Protein AF-A0A8D0CA82-F1 (afdb_monomer_lite)

InterPro domains:
  IPR000109 Proton-dependent oligopeptide transporter family [PF00854] (87-193)
  IPR018456 PTR2 family proton/oligopeptide symporter, conserved site [PS01022] (76-100)
  IPR018456 PTR2 family proton/oligopeptide symporter, conserved site [PS01023] (169-181)
  IPR036259 MFS transporter superfamily [G3DSA:1.20.1250.20] (15-197)
  IPR036259 MFS transporter superfamily [SSF103473] (19-190)

Radius of gyration: 20.67 Å; chains: 1; bounding box: 66×28×55 Å

Foldseek 3Di:
DDDDPPPPDDPAPDDPPAHPVLVVLLVVLLVLLLLVLLCLVCQLVCCCPVLVDDNVVSVVVSVVLVVLLVVLLVVLVCCQVPPQPLPRLLVVLQVLLVVLSVLLVVLSDQVVQCPPPPSHGPDSVRSVVSNVSSSNSNSNSSSNNVVRSLVVSLVSDDPVCVVVSVVSVVSSVVSSVVSNVVSVVVNVVVVVVVVVVVVVD

Structure (mmCIF, N/CA/C/O backbone):
data_AF-A0A8D0CA82-F1
#
_entry.id   AF-A0A8D0CA82-F1
#
loop_
_atom_site.group_PDB
_atom_site.id
_atom_site.type_symbol
_atom_site.label_atom_id
_atom_site.label_alt_id
_atom_site.label_comp_id
_atom_site.label_asym_id
_atom_site.label_entity_id
_atom_site.label_seq_id
_atom_site.pdbx_PDB_ins_code
_atom_site.Cartn_x
_atom_site.Cartn_y
_atom_site.Cartn_z
_atom_site.occupancy
_atom_site.B_iso_or_equiv
_atom_site.auth_seq_id
_atom_site.auth_comp_id
_atom_site.auth_asym_id
_atom_site.auth_atom_id
_atom_site.pdbx_PDB_model_num
ATOM 1 N N . MET A 1 1 ? -35.828 -14.459 24.011 1.00 39.94 1 MET A N 1
ATOM 2 C CA . MET A 1 1 ? -34.832 -15.160 23.176 1.00 39.94 1 MET A CA 1
ATOM 3 C C . MET A 1 1 ? -33.465 -14.571 23.473 1.00 39.94 1 MET A C 1
ATOM 5 O O . MET A 1 1 ? -32.962 -13.731 22.740 1.00 39.94 1 MET A O 1
ATOM 9 N N . GLU A 1 2 ? -32.916 -14.977 24.614 1.00 42.88 2 GLU A N 1
ATOM 10 C CA . GLU A 1 2 ? -31.508 -14.830 24.963 1.00 42.88 2 GLU A CA 1
ATOM 11 C C . GLU A 1 2 ? -30.698 -15.894 24.222 1.00 42.88 2 GLU A C 1
ATOM 13 O O . GLU A 1 2 ? -30.915 -17.088 24.424 1.00 42.88 2 GLU A O 1
ATOM 18 N N . HIS A 1 3 ? -29.732 -15.485 23.402 1.00 38.34 3 HIS A N 1
ATOM 19 C CA . HIS A 1 3 ? -28.656 -16.384 22.991 1.00 38.34 3 HIS A CA 1
ATOM 20 C C . HIS A 1 3 ? -27.340 -15.621 22.781 1.00 38.34 3 HIS A C 1
ATOM 22 O O . HIS A 1 3 ? -26.974 -15.208 21.687 1.00 38.34 3 HIS A O 1
ATOM 28 N N . LEU A 1 4 ? -26.657 -15.403 23.910 1.00 42.88 4 LEU A N 1
ATOM 29 C CA . LEU A 1 4 ? -25.231 -15.675 24.119 1.00 42.88 4 LEU A CA 1
ATOM 30 C C . LEU A 1 4 ? -24.282 -15.367 22.945 1.00 42.88 4 LEU A C 1
ATOM 32 O O . LEU A 1 4 ? -23.657 -16.265 22.381 1.00 42.88 4 LEU A O 1
ATOM 36 N N . ARG A 1 5 ? -24.024 -14.079 22.701 1.00 40.31 5 ARG A N 1
ATOM 37 C CA . ARG A 1 5 ? -22.706 -13.649 22.214 1.00 40.31 5 ARG A CA 1
ATOM 38 C C . ARG A 1 5 ? -21.759 -13.638 23.417 1.00 40.31 5 ARG A C 1
ATOM 40 O O . ARG A 1 5 ? -21.625 -12.635 24.108 1.00 40.31 5 ARG A O 1
ATOM 47 N N . LYS A 1 6 ? -21.153 -14.788 23.722 1.00 36.44 6 LYS A N 1
ATOM 48 C CA . LYS A 1 6 ? -20.018 -14.854 24.652 1.00 36.44 6 LYS A CA 1
ATOM 49 C C . LYS A 1 6 ? -18.851 -14.111 23.996 1.00 36.44 6 LYS A C 1
ATOM 51 O O . LYS A 1 6 ? -18.104 -14.701 23.220 1.00 36.44 6 LYS A O 1
ATOM 56 N N . CYS A 1 7 ? -18.737 -12.810 24.254 1.00 34.88 7 CYS A N 1
ATOM 57 C CA . CYS A 1 7 ? -17.525 -12.058 23.963 1.00 34.88 7 CYS A CA 1
ATOM 58 C C . CYS A 1 7 ? -16.405 -12.676 24.801 1.00 34.88 7 CYS A C 1
ATOM 60 O O . CYS A 1 7 ? -16.441 -12.659 26.030 1.00 34.88 7 CYS A O 1
ATOM 62 N N . VAL A 1 8 ? -15.455 -13.313 24.124 1.00 38.81 8 VAL A N 1
ATOM 63 C CA . VAL A 1 8 ? -14.263 -13.876 24.749 1.00 38.81 8 VAL A CA 1
ATOM 64 C C . VAL A 1 8 ? -13.405 -12.701 25.218 1.00 38.81 8 VAL A C 1
ATOM 66 O O . VAL A 1 8 ? -12.662 -12.120 24.434 1.00 38.81 8 VAL A O 1
ATOM 69 N N . CYS A 1 9 ? -13.526 -12.328 26.493 1.00 37.78 9 CYS A N 1
ATOM 70 C CA . CYS A 1 9 ? -12.560 -11.460 27.158 1.00 37.78 9 CYS A CA 1
ATOM 71 C C . CYS A 1 9 ? -11.264 -12.248 27.340 1.00 37.78 9 CYS A C 1
ATOM 73 O O . CYS A 1 9 ? -11.134 -13.040 28.273 1.00 37.78 9 CYS A O 1
ATOM 75 N N . PHE A 1 10 ? -10.303 -12.048 26.442 1.00 34.69 10 PHE A N 1
ATOM 76 C CA . PHE A 1 10 ? -8.927 -12.429 26.724 1.00 34.69 10 PHE A CA 1
ATOM 77 C C . PHE A 1 10 ? -8.320 -11.336 27.618 1.00 34.69 10 PHE A C 1
ATOM 79 O O . PHE A 1 10 ? -8.337 -10.169 27.220 1.00 34.69 10 PHE A O 1
ATOM 86 N N . PRO A 1 11 ? -7.785 -11.652 28.810 1.00 41.34 11 PRO A N 1
ATOM 87 C CA . PRO A 1 11 ? -6.989 -10.700 29.567 1.00 41.34 11 PRO A CA 1
ATOM 88 C C . PRO A 1 11 ? -5.642 -10.594 28.849 1.00 41.34 11 PRO A C 1
ATOM 90 O O . PRO A 1 11 ? -4.745 -11.409 29.056 1.00 41.34 11 PRO A O 1
ATOM 93 N N . ILE A 1 12 ? -5.526 -9.657 27.906 1.00 47.19 12 ILE A N 1
ATOM 94 C CA . ILE A 1 12 ? -4.299 -9.508 27.123 1.00 47.19 12 ILE A CA 1
ATOM 95 C C . ILE A 1 12 ? -3.311 -8.676 27.953 1.00 47.19 12 ILE A C 1
ATOM 97 O O . ILE A 1 12 ? -3.654 -7.551 28.325 1.00 47.19 12 ILE A O 1
ATOM 101 N N . PRO A 1 13 ? -2.097 -9.175 28.245 1.00 42.88 13 PRO A N 1
ATOM 102 C CA . PRO A 1 13 ? -1.062 -8.374 28.884 1.00 42.88 13 PRO A CA 1
ATOM 103 C C . PRO A 1 13 ? -0.740 -7.181 27.974 1.00 42.88 13 PRO A C 1
ATOM 105 O O . PRO A 1 13 ? -0.249 -7.340 26.857 1.00 42.88 13 PRO A O 1
ATOM 108 N N . GLY A 1 14 ? -1.113 -5.984 28.422 1.00 47.47 14 GLY A N 1
ATOM 109 C CA . GLY A 1 14 ? -1.005 -4.761 27.637 1.00 47.47 14 GLY A CA 1
ATOM 110 C C . GLY A 1 14 ? 0.381 -4.135 27.745 1.00 47.47 14 GLY A C 1
ATOM 111 O O . GLY A 1 14 ? 0.869 -3.871 28.842 1.00 47.47 14 GLY A O 1
ATOM 112 N N . CYS A 1 15 ? 0.978 -3.806 26.603 1.00 45.62 15 CYS A N 1
ATOM 113 C CA . CYS A 1 15 ? 2.018 -2.786 26.533 1.00 45.62 15 CYS A CA 1
ATOM 114 C C . CYS A 1 15 ? 1.312 -1.416 26.490 1.00 45.62 15 CYS A C 1
ATOM 116 O O . CYS A 1 15 ? 0.400 -1.220 25.687 1.00 45.62 15 CYS A O 1
ATOM 118 N N . PHE A 1 16 ? 1.672 -0.479 27.373 1.00 55.16 16 PHE A N 1
ATOM 119 C CA . PHE A 1 16 ? 1.100 0.883 27.441 1.00 55.16 16 PHE A CA 1
ATOM 120 C C . PHE A 1 16 ? -0.417 1.014 27.729 1.00 55.16 16 PHE A C 1
ATOM 122 O O . PHE A 1 16 ? -0.985 2.084 27.505 1.00 55.16 16 PHE A O 1
ATOM 129 N N . GLY A 1 17 ? -1.082 -0.018 28.267 1.00 63.09 17 GLY A N 1
ATOM 130 C CA . GLY A 1 17 ? -2.493 0.072 28.687 1.00 63.09 17 GLY A CA 1
ATOM 131 C C . GLY A 1 17 ? -3.526 -0.047 27.557 1.00 63.09 17 GLY A C 1
ATOM 132 O O . GLY A 1 17 ? -4.669 0.368 27.740 1.00 63.09 17 GLY A O 1
ATOM 133 N N . TYR A 1 18 ? -3.136 -0.616 26.410 1.00 66.38 18 TYR A N 1
ATOM 134 C CA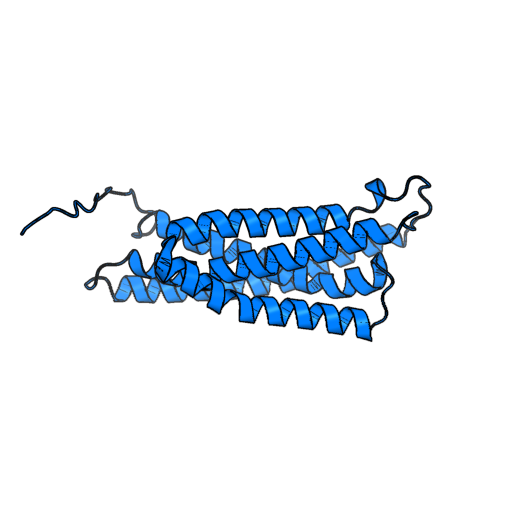 . TYR A 1 18 ? -4.029 -0.971 25.301 1.00 66.38 18 TYR A CA 1
ATOM 135 C C . TYR A 1 18 ? -3.989 -2.481 25.022 1.00 66.38 18 TYR A C 1
ATOM 137 O O . TYR A 1 18 ? -2.963 -3.119 25.290 1.00 66.38 18 TYR A O 1
ATOM 145 N N . PRO A 1 19 ? -5.063 -3.066 24.455 1.00 73.38 19 PRO A N 1
ATOM 146 C CA . PRO A 1 19 ? -5.012 -4.426 23.935 1.00 73.38 19 PRO A CA 1
ATOM 147 C C . PRO A 1 19 ? -3.932 -4.545 22.854 1.00 73.38 19 PRO A C 1
ATOM 149 O O . PRO A 1 19 ? -3.760 -3.663 22.010 1.00 73.38 19 PRO A O 1
ATOM 152 N N . LEU A 1 20 ? -3.208 -5.667 22.870 1.00 78.31 20 LEU A N 1
ATOM 153 C CA . LEU A 1 20 ? -2.082 -5.942 21.968 1.00 78.31 20 LEU A CA 1
ATOM 154 C C . LEU A 1 20 ? -2.476 -5.839 20.478 1.00 78.31 20 LEU A C 1
ATOM 156 O O . LEU A 1 20 ? -1.647 -5.497 19.638 1.00 78.31 20 LEU A O 1
ATOM 160 N N . SER A 1 21 ? -3.752 -6.076 20.151 1.00 81.44 21 SER A N 1
ATOM 161 C CA . SER A 1 21 ? -4.314 -5.944 18.800 1.00 81.44 21 SER A CA 1
ATOM 162 C C . SER A 1 21 ? -4.134 -4.542 18.211 1.00 81.44 21 SER A C 1
ATOM 164 O O . SER A 1 21 ? -3.801 -4.410 17.035 1.00 81.44 21 SER A O 1
ATOM 166 N N . ILE A 1 22 ? -4.279 -3.493 19.022 1.00 85.19 22 IL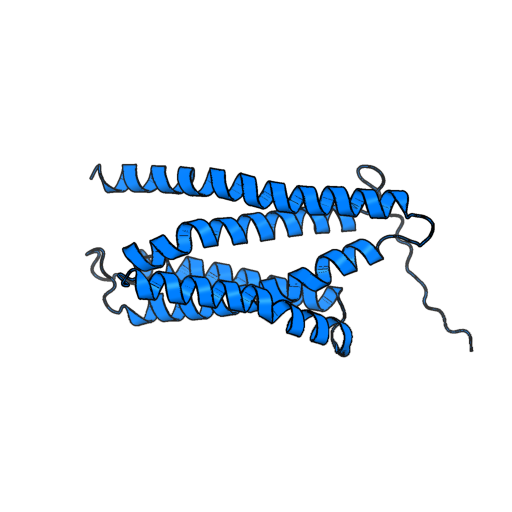E A N 1
ATOM 167 C CA . ILE A 1 22 ? -4.170 -2.100 18.570 1.00 85.19 22 ILE A CA 1
ATOM 168 C C . ILE A 1 22 ? -2.752 -1.771 18.114 1.00 85.19 22 ILE A C 1
ATOM 170 O O . ILE A 1 22 ? -2.565 -1.098 17.101 1.00 85.19 22 ILE A O 1
ATOM 174 N N . PHE A 1 23 ? -1.749 -2.274 18.832 1.00 86.81 23 PHE A N 1
ATOM 175 C CA . PHE A 1 23 ? -0.349 -2.080 18.471 1.00 86.81 23 PHE A CA 1
ATOM 176 C C . PHE A 1 23 ? -0.047 -2.654 17.079 1.00 86.81 23 PHE A C 1
ATOM 178 O O . PHE A 1 23 ? 0.537 -1.967 16.241 1.00 86.81 23 PHE A O 1
ATOM 185 N N . PHE A 1 24 ? -0.524 -3.871 16.797 1.00 88.38 24 PHE A N 1
ATOM 186 C CA . PHE A 1 24 ? -0.373 -4.484 15.477 1.00 88.38 24 PHE A CA 1
ATOM 187 C C . PHE A 1 24 ? -1.122 -3.724 14.380 1.00 88.38 24 PHE A C 1
ATOM 189 O O . PHE A 1 24 ? -0.577 -3.561 13.293 1.00 88.38 24 PHE A O 1
ATOM 196 N N . ILE A 1 25 ? -2.327 -3.214 14.660 1.00 90.69 25 ILE A N 1
ATOM 197 C CA . ILE A 1 25 ? -3.097 -2.401 13.705 1.00 90.69 25 ILE A CA 1
ATOM 198 C C . ILE A 1 25 ? -2.320 -1.139 13.312 1.00 90.69 25 ILE A C 1
ATOM 200 O O . ILE A 1 25 ? -2.178 -0.849 12.126 1.00 90.69 25 ILE A O 1
ATOM 204 N N . VAL A 1 26 ? -1.783 -0.407 14.293 1.00 91.50 26 VAL A N 1
ATOM 205 C CA . VAL A 1 26 ? -1.053 0.848 14.050 1.00 91.50 26 VAL A CA 1
ATOM 206 C C . VAL A 1 26 ? 0.237 0.606 13.265 1.00 91.50 26 VAL A C 1
ATOM 208 O O . VAL A 1 26 ? 0.530 1.364 12.340 1.00 91.50 26 VAL A O 1
ATOM 211 N N . ILE A 1 27 ? 0.997 -0.441 13.605 1.00 91.56 27 ILE A N 1
ATOM 212 C CA . ILE A 1 27 ? 2.223 -0.798 12.875 1.00 91.56 27 ILE A CA 1
ATOM 213 C C . ILE A 1 27 ? 1.902 -1.260 11.458 1.00 91.56 27 ILE A C 1
ATOM 215 O O . ILE A 1 27 ? 2.578 -0.850 10.520 1.00 91.56 27 ILE A O 1
ATOM 219 N N . ASN A 1 28 ? 0.871 -2.086 11.284 1.00 90.94 28 ASN A N 1
ATOM 220 C CA . ASN A 1 28 ? 0.456 -2.526 9.959 1.00 90.94 28 ASN A CA 1
ATOM 221 C C . ASN A 1 28 ? 0.066 -1.332 9.077 1.00 90.94 28 ASN A C 1
ATOM 223 O O . ASN A 1 28 ? 0.518 -1.250 7.938 1.00 90.94 28 ASN A O 1
ATOM 227 N N . GLU A 1 29 ? -0.709 -0.385 9.613 1.00 92.62 29 GLU A N 1
ATOM 228 C CA . GLU A 1 29 ? -1.061 0.841 8.892 1.00 92.62 29 GLU A CA 1
ATOM 229 C C . GLU A 1 29 ? 0.190 1.658 8.546 1.00 92.62 29 GLU A C 1
ATOM 231 O O . GLU A 1 29 ? 0.356 2.081 7.407 1.00 92.62 29 GLU A O 1
ATOM 236 N N . PHE A 1 30 ? 1.118 1.832 9.492 1.00 94.50 30 PHE A N 1
ATOM 237 C CA . PHE A 1 30 ? 2.386 2.513 9.226 1.00 94.50 30 PHE A CA 1
ATOM 238 C C . PHE A 1 30 ? 3.154 1.867 8.062 1.00 94.50 30 PHE A C 1
ATOM 240 O O . PHE A 1 30 ? 3.594 2.566 7.148 1.00 94.50 30 PHE A O 1
ATOM 247 N N . CYS A 1 31 ? 3.296 0.539 8.077 1.00 93.19 31 CYS A N 1
ATOM 248 C CA . CYS A 1 31 ? 4.014 -0.220 7.055 1.00 93.19 31 CYS A CA 1
ATOM 249 C C . CYS A 1 31 ? 3.336 -0.137 5.682 1.00 93.19 31 CYS A C 1
ATOM 251 O O . CYS A 1 31 ? 4.022 0.070 4.678 1.00 93.19 31 CYS A O 1
ATOM 253 N N . GLU A 1 32 ? 2.005 -0.255 5.628 1.00 93.12 32 GLU A N 1
ATOM 254 C CA . GLU A 1 32 ? 1.236 -0.097 4.387 1.00 93.12 32 GLU A CA 1
ATOM 255 C C . GLU A 1 32 ? 1.458 1.295 3.796 1.00 93.12 32 GLU A C 1
ATOM 257 O O . GLU A 1 32 ? 1.795 1.415 2.616 1.00 93.12 32 GLU A O 1
ATOM 262 N N . ARG A 1 33 ? 1.385 2.345 4.624 1.00 94.62 33 ARG A N 1
ATOM 263 C CA . ARG A 1 33 ? 1.587 3.727 4.171 1.00 94.62 33 ARG A CA 1
ATOM 264 C C . ARG A 1 33 ? 3.007 3.966 3.712 1.00 94.62 33 ARG A C 1
ATOM 266 O O . ARG A 1 33 ? 3.206 4.523 2.633 1.00 94.62 33 ARG A O 1
ATOM 273 N N . PHE A 1 34 ? 3.990 3.514 4.481 1.00 94.69 34 PHE A N 1
ATOM 274 C CA . PHE A 1 34 ? 5.390 3.611 4.093 1.00 94.69 34 PHE A CA 1
ATOM 275 C C . PHE A 1 34 ? 5.633 2.965 2.718 1.00 94.69 34 PHE A C 1
ATOM 277 O O . PHE A 1 34 ? 6.217 3.598 1.834 1.00 94.69 34 PHE A O 1
ATOM 284 N N . SER A 1 35 ? 5.123 1.747 2.508 1.00 94.38 35 SER A N 1
ATOM 285 C CA . SER A 1 35 ? 5.256 1.011 1.247 1.00 94.38 35 SER A CA 1
ATOM 286 C C . SER A 1 35 ? 4.513 1.693 0.089 1.00 94.38 35 SER A C 1
ATOM 288 O O . SER A 1 35 ? 5.083 1.879 -0.988 1.00 94.38 35 SER A O 1
ATOM 290 N N . TYR A 1 36 ? 3.275 2.143 0.313 1.00 94.62 36 TYR A N 1
ATOM 291 C CA . TYR A 1 36 ? 2.443 2.794 -0.700 1.00 94.62 36 TYR A CA 1
ATOM 292 C C . TYR A 1 36 ? 3.048 4.110 -1.198 1.00 94.62 36 TYR A C 1
ATOM 294 O O . TYR A 1 36 ? 3.183 4.315 -2.407 1.00 94.62 36 TYR A O 1
ATOM 302 N N . TYR A 1 37 ? 3.434 5.008 -0.285 1.00 94.38 37 TYR A N 1
ATOM 303 C CA . TYR A 1 37 ? 4.048 6.282 -0.667 1.00 94.38 37 TYR A CA 1
ATOM 304 C C . TYR A 1 37 ? 5.436 6.080 -1.286 1.00 94.38 37 TYR A C 1
ATOM 306 O O . TYR A 1 37 ? 5.797 6.803 -2.215 1.00 94.38 37 TYR A O 1
ATOM 314 N N . GLY A 1 38 ? 6.169 5.055 -0.848 1.00 93.44 38 GLY A N 1
ATOM 315 C CA . GLY A 1 38 ? 7.528 4.785 -1.316 1.00 93.44 38 GLY A CA 1
ATOM 316 C C . GLY A 1 38 ? 7.530 4.266 -2.738 1.00 93.44 38 GLY A C 1
ATOM 317 O O . GLY A 1 38 ? 8.263 4.781 -3.581 1.00 93.44 38 GLY A O 1
ATOM 318 N N . MET A 1 39 ? 6.635 3.319 -3.021 1.00 94.12 39 MET A N 1
ATOM 319 C CA . MET A 1 39 ? 6.378 2.827 -4.369 1.00 94.12 39 MET A CA 1
ATOM 320 C C . MET A 1 39 ? 5.926 3.969 -5.289 1.00 94.12 39 MET A C 1
ATOM 322 O O . MET A 1 39 ? 6.521 4.169 -6.346 1.00 94.12 39 MET A O 1
ATOM 326 N N . ARG A 1 40 ? 4.960 4.799 -4.866 1.00 93.31 40 ARG A N 1
ATOM 327 C CA . ARG A 1 40 ? 4.482 5.939 -5.672 1.00 93.31 40 ARG A CA 1
ATOM 328 C C . ARG A 1 40 ? 5.576 6.941 -6.027 1.00 93.31 40 ARG A C 1
ATOM 330 O O . ARG A 1 40 ? 5.559 7.468 -7.135 1.00 93.31 40 ARG A O 1
ATOM 337 N N . ALA A 1 41 ? 6.513 7.195 -5.116 1.00 90.94 41 ALA A N 1
ATOM 338 C CA . ALA A 1 41 ? 7.606 8.135 -5.342 1.00 90.94 41 ALA A CA 1
ATOM 339 C C . ALA A 1 41 ? 8.583 7.674 -6.442 1.00 90.94 41 ALA A C 1
ATOM 341 O O . ALA A 1 41 ? 9.162 8.516 -7.126 1.00 90.94 41 ALA A O 1
ATOM 342 N N . VAL A 1 42 ? 8.748 6.361 -6.656 1.00 90.75 42 VAL A N 1
ATOM 343 C CA . VAL A 1 42 ? 9.603 5.814 -7.732 1.00 90.75 42 VAL A CA 1
ATOM 344 C C . VAL A 1 42 ? 8.839 5.385 -8.977 1.00 90.75 42 VAL A C 1
ATOM 346 O O . VAL A 1 42 ? 9.452 5.212 -10.026 1.00 90.75 42 VAL A O 1
ATOM 349 N N . LEU A 1 43 ? 7.516 5.247 -8.901 1.00 92.12 43 LEU A N 1
ATOM 350 C CA . LEU A 1 43 ? 6.719 4.615 -9.951 1.00 92.12 43 LEU A CA 1
ATOM 351 C C . LEU A 1 43 ? 6.793 5.335 -11.310 1.00 92.12 43 LEU A C 1
ATOM 353 O O . LEU A 1 43 ? 7.006 4.695 -12.335 1.00 92.12 43 LEU A O 1
ATOM 357 N N . VAL A 1 44 ? 6.683 6.667 -11.338 1.00 91.38 44 VAL A N 1
ATOM 358 C CA . VAL A 1 44 ? 6.791 7.436 -12.600 1.00 91.38 44 VAL A CA 1
ATOM 359 C C . VAL A 1 44 ? 8.192 7.317 -13.203 1.00 91.38 44 VAL A C 1
ATOM 361 O O . VAL A 1 44 ? 8.360 7.249 -14.417 1.00 91.38 44 VAL A O 1
ATOM 364 N N . LEU A 1 45 ? 9.213 7.253 -12.351 1.00 88.12 45 LEU A N 1
ATOM 365 C CA . LEU A 1 45 ? 10.602 7.106 -12.780 1.00 88.12 45 LEU A CA 1
ATOM 366 C C . LEU A 1 45 ? 10.842 5.712 -13.350 1.00 88.12 45 LEU A C 1
ATOM 368 O O . LEU A 1 45 ? 11.537 5.576 -14.350 1.00 88.12 45 LEU A O 1
ATOM 372 N N . TYR A 1 46 ? 10.234 4.694 -12.747 1.00 88.50 46 TYR A N 1
ATOM 373 C CA . TYR A 1 46 ? 10.210 3.346 -13.291 1.00 88.50 46 TYR A CA 1
ATOM 374 C C . TYR A 1 46 ? 9.579 3.332 -14.694 1.00 88.50 46 TYR A C 1
ATOM 376 O O . TYR A 1 46 ? 10.209 2.866 -15.637 1.00 88.50 46 TYR A O 1
ATOM 384 N N . PHE A 1 47 ? 8.412 3.949 -14.888 1.00 90.56 47 PHE A N 1
ATOM 385 C CA . PHE A 1 47 ? 7.790 4.030 -16.216 1.00 90.56 47 PHE A CA 1
ATOM 386 C C . PHE A 1 47 ? 8.668 4.730 -17.261 1.00 90.56 47 PHE A C 1
ATOM 388 O O . PHE A 1 47 ? 8.804 4.237 -18.378 1.00 90.56 47 PHE A O 1
ATOM 395 N N . LYS A 1 48 ? 9.296 5.852 -16.897 1.00 88.00 48 LYS A N 1
ATOM 396 C CA . LYS A 1 48 ? 10.126 6.636 -17.822 1.00 88.00 48 LYS A CA 1
ATOM 397 C C . LYS A 1 48 ? 11.452 5.962 -18.164 1.00 88.00 48 LYS A C 1
ATOM 399 O O . LYS A 1 48 ? 11.835 5.908 -19.324 1.00 88.00 48 LYS A O 1
ATOM 404 N N . TYR A 1 49 ? 12.180 5.495 -17.153 1.00 83.62 49 TYR A N 1
ATOM 405 C CA . TYR A 1 49 ? 13.565 5.050 -17.327 1.00 83.62 49 TYR A CA 1
ATOM 406 C C . TYR A 1 49 ? 13.703 3.547 -17.550 1.00 83.62 49 TYR A C 1
ATOM 408 O O . TYR A 1 49 ? 14.684 3.131 -18.152 1.00 83.62 49 TYR A O 1
ATOM 416 N N . PHE A 1 50 ? 12.764 2.741 -17.050 1.00 82.12 50 PHE A N 1
ATOM 417 C CA . PHE A 1 50 ? 12.820 1.284 -17.174 1.00 82.12 50 PHE A CA 1
ATOM 418 C C . PHE A 1 50 ? 11.900 0.773 -18.285 1.00 82.12 50 PHE A C 1
ATOM 420 O O . PHE A 1 50 ? 12.320 -0.042 -19.093 1.00 82.12 50 PHE A O 1
ATOM 427 N N . LEU A 1 51 ? 10.654 1.258 -18.351 1.00 83.75 51 LEU A N 1
ATOM 428 C CA . LEU A 1 51 ? 9.712 0.871 -19.415 1.00 83.75 51 LEU A CA 1
ATOM 429 C C . LEU A 1 51 ? 9.808 1.757 -20.666 1.00 83.75 51 LEU A C 1
ATOM 431 O O . LEU A 1 51 ? 9.100 1.510 -21.641 1.00 83.75 51 LEU A O 1
ATOM 435 N N . SER A 1 52 ? 10.665 2.783 -20.635 1.00 85.56 52 SER A N 1
ATOM 436 C CA . SER A 1 52 ? 10.894 3.723 -21.740 1.00 85.56 52 SER A CA 1
ATOM 437 C C . SER A 1 52 ? 9.609 4.366 -22.280 1.00 85.56 52 SER A C 1
ATOM 439 O O . SER A 1 52 ? 9.472 4.592 -23.482 1.00 85.56 52 SER A O 1
ATOM 441 N N . TRP A 1 53 ? 8.645 4.654 -21.401 1.00 88.38 53 TRP A N 1
ATOM 442 C CA . TRP A 1 53 ? 7.407 5.334 -21.781 1.00 88.38 53 TRP A CA 1
ATOM 443 C C . TRP A 1 53 ? 7.565 6.847 -21.857 1.00 88.38 53 TRP A C 1
ATOM 445 O O . TRP A 1 53 ? 8.334 7.450 -21.108 1.00 88.38 53 TRP A O 1
ATOM 455 N N . ASP A 1 54 ? 6.756 7.451 -22.729 1.00 93.44 54 ASP A N 1
ATOM 456 C CA . ASP A 1 54 ? 6.595 8.899 -22.813 1.00 93.44 54 ASP A CA 1
ATOM 457 C C . ASP A 1 54 ? 6.016 9.489 -21.515 1.00 93.44 54 ASP A C 1
ATOM 459 O O . ASP A 1 54 ? 5.249 8.842 -20.791 1.00 93.44 54 ASP A O 1
ATOM 463 N N . ASP A 1 55 ? 6.338 10.756 -21.257 1.00 93.19 55 ASP A N 1
ATOM 464 C CA . ASP A 1 55 ? 5.928 11.489 -20.058 1.00 93.19 55 ASP A CA 1
ATOM 465 C C . ASP A 1 55 ? 4.409 11.563 -19.908 1.00 93.19 55 ASP A C 1
ATOM 467 O O . ASP A 1 55 ? 3.888 11.435 -18.792 1.00 93.19 55 ASP A O 1
ATOM 471 N N . ASN A 1 56 ? 3.688 11.709 -21.023 1.00 95.50 56 ASN A N 1
ATOM 472 C CA . ASN A 1 56 ? 2.232 11.756 -21.006 1.00 95.50 56 ASN A CA 1
ATOM 473 C C . ASN A 1 56 ? 1.649 10.402 -20.599 1.00 95.50 56 ASN A C 1
ATOM 475 O O . ASN A 1 56 ? 0.761 10.344 -19.747 1.00 95.50 56 ASN A O 1
ATOM 479 N N . LEU A 1 57 ? 2.176 9.308 -21.159 1.00 94.00 57 LEU A N 1
ATOM 480 C CA . LEU A 1 57 ? 1.709 7.956 -20.856 1.00 94.00 57 LEU A CA 1
ATOM 481 C C . LEU A 1 57 ? 2.016 7.574 -19.402 1.00 94.00 57 LEU A C 1
ATOM 483 O O . LEU A 1 57 ? 1.126 7.110 -18.689 1.00 94.00 57 LEU A O 1
ATOM 487 N N . ALA A 1 58 ? 3.243 7.818 -18.935 1.00 94.31 58 ALA A N 1
ATOM 488 C CA . ALA A 1 58 ? 3.646 7.536 -17.559 1.00 94.31 58 ALA A CA 1
ATOM 489 C C . ALA A 1 58 ? 2.768 8.286 -16.541 1.00 94.31 58 ALA A C 1
ATOM 491 O O . ALA A 1 58 ? 2.305 7.704 -15.556 1.00 94.31 58 ALA A O 1
ATOM 492 N N . THR A 1 59 ? 2.492 9.564 -16.807 1.00 94.81 59 THR A N 1
ATOM 493 C CA . THR A 1 59 ? 1.636 10.408 -15.964 1.00 94.81 59 THR A CA 1
ATOM 494 C C . THR A 1 59 ? 0.180 9.936 -15.994 1.00 94.81 59 THR A C 1
ATOM 496 O O . THR A 1 59 ? -0.452 9.823 -14.940 1.00 94.81 59 THR A O 1
ATOM 499 N N . ALA A 1 60 ? -0.347 9.590 -17.173 1.00 96.69 60 ALA A N 1
ATOM 500 C CA . ALA A 1 60 ? -1.709 9.086 -17.328 1.00 96.69 60 ALA A CA 1
ATOM 501 C C . ALA A 1 60 ? -1.930 7.770 -16.565 1.00 96.69 60 ALA A C 1
ATOM 503 O O . ALA A 1 60 ? -2.898 7.652 -15.809 1.00 96.69 60 ALA A O 1
ATOM 504 N N . ILE A 1 61 ? -1.016 6.803 -16.698 1.00 96.44 61 ILE A N 1
ATOM 505 C CA . ILE A 1 61 ? -1.082 5.530 -15.965 1.00 96.44 61 ILE A CA 1
ATOM 506 C C . ILE A 1 61 ? -0.963 5.762 -14.458 1.00 96.44 61 ILE A C 1
ATOM 508 O O . ILE A 1 61 ? -1.751 5.206 -13.693 1.00 96.44 61 ILE A O 1
ATOM 512 N N . TYR A 1 62 ? -0.035 6.615 -14.016 1.00 96.38 62 TYR A N 1
ATOM 513 C CA . TYR A 1 62 ? 0.120 6.949 -12.600 1.00 96.38 62 TYR A CA 1
ATOM 514 C C . TYR A 1 62 ? -1.168 7.529 -11.999 1.00 96.38 62 TYR A C 1
ATOM 516 O O . TYR A 1 62 ? -1.631 7.063 -10.956 1.00 96.38 62 TYR A O 1
ATOM 524 N N . HIS A 1 63 ? -1.785 8.513 -12.658 1.00 96.81 63 HIS A N 1
ATOM 525 C CA . HIS A 1 63 ? -3.033 9.102 -12.173 1.00 96.81 63 HIS A CA 1
ATOM 526 C C . HIS A 1 63 ? -4.209 8.134 -12.247 1.00 96.81 63 HIS A C 1
ATOM 528 O O . HIS A 1 63 ? -5.035 8.133 -11.337 1.00 96.81 63 HIS A O 1
ATOM 534 N N . THR A 1 64 ? -4.257 7.274 -13.264 1.00 97.44 64 THR A N 1
ATOM 535 C CA . THR A 1 64 ? -5.264 6.209 -13.359 1.00 97.44 64 THR A CA 1
ATOM 536 C C . THR A 1 64 ? -5.137 5.240 -12.186 1.00 97.44 64 THR A C 1
ATOM 538 O O . THR A 1 64 ? -6.123 4.953 -11.513 1.00 97.44 64 THR A O 1
ATOM 541 N N . PHE A 1 65 ? -3.919 4.798 -11.866 1.00 97.31 65 PHE A N 1
ATOM 542 C CA . PHE A 1 65 ? -3.649 3.962 -10.697 1.00 97.31 65 PHE A CA 1
ATOM 543 C C . PHE A 1 65 ? -4.088 4.641 -9.391 1.00 97.31 65 PHE A C 1
ATOM 545 O O . PHE A 1 65 ? -4.763 4.026 -8.563 1.00 97.31 65 PHE A O 1
ATOM 552 N N . VAL A 1 66 ? -3.753 5.922 -9.209 1.00 96.31 66 VAL A N 1
ATOM 553 C CA . VAL A 1 66 ? -4.170 6.684 -8.024 1.00 96.31 66 VAL A CA 1
ATOM 554 C C . VAL A 1 66 ? -5.694 6.795 -7.954 1.00 96.31 66 VAL A C 1
ATOM 556 O O . VAL A 1 66 ? -6.263 6.557 -6.892 1.00 96.31 66 VAL A O 1
ATOM 559 N N . ALA A 1 67 ? -6.365 7.098 -9.066 1.00 96.88 67 ALA A N 1
ATOM 560 C CA . ALA A 1 67 ? -7.823 7.168 -9.130 1.00 96.88 67 ALA A CA 1
ATOM 561 C C . ALA A 1 67 ? -8.468 5.826 -8.752 1.00 96.88 67 ALA A C 1
ATOM 563 O O . ALA A 1 67 ? -9.389 5.801 -7.936 1.00 96.88 67 ALA A O 1
ATOM 564 N N . LEU A 1 68 ? -7.930 4.708 -9.251 1.00 96.31 68 LEU A N 1
ATOM 565 C CA . LEU A 1 68 ? -8.370 3.371 -8.852 1.00 96.31 68 LEU A CA 1
ATOM 566 C C . LEU A 1 68 ? -8.212 3.155 -7.343 1.00 96.31 68 LEU A C 1
ATOM 568 O O . LEU A 1 68 ? -9.162 2.718 -6.707 1.00 96.31 68 LEU A O 1
ATOM 572 N N . CYS A 1 69 ? -7.083 3.543 -6.744 1.00 95.81 69 CYS A N 1
ATOM 573 C CA . CYS A 1 69 ? -6.863 3.435 -5.293 1.00 95.81 69 CYS A CA 1
ATOM 574 C C . CYS A 1 69 ? -7.854 4.248 -4.438 1.00 95.81 69 CYS A C 1
ATOM 576 O O . CYS A 1 69 ? -7.998 3.962 -3.248 1.00 95.81 69 CYS A O 1
ATOM 578 N N . TYR A 1 70 ? -8.486 5.282 -5.002 1.00 94.25 70 TYR A N 1
ATOM 579 C CA . TYR A 1 70 ? -9.530 6.072 -4.339 1.00 94.25 70 TYR A CA 1
ATOM 580 C C . TYR A 1 70 ? -10.945 5.560 -4.624 1.00 94.25 70 TYR A C 1
ATOM 582 O O . TYR A 1 70 ? -11.842 5.798 -3.818 1.00 94.25 70 TYR A O 1
ATOM 590 N N . LEU A 1 71 ? -11.145 4.832 -5.725 1.00 95.81 71 LEU A N 1
ATOM 591 C CA . LEU A 1 71 ? -12.431 4.243 -6.100 1.00 95.81 71 LEU A CA 1
ATOM 592 C C . LEU A 1 71 ? -12.665 2.879 -5.434 1.00 95.81 71 LEU A C 1
ATOM 594 O O . LEU A 1 71 ? -13.743 2.614 -4.901 1.00 95.81 71 LEU A O 1
ATOM 598 N N . THR A 1 72 ? -11.649 2.015 -5.430 1.00 95.00 72 THR A N 1
ATOM 599 C CA . THR A 1 72 ? -11.722 0.656 -4.875 1.00 95.00 72 THR A CA 1
ATOM 600 C C . THR A 1 72 ? -12.101 0.583 -3.387 1.00 95.00 72 THR A C 1
ATOM 602 O O . THR A 1 72 ? -12.728 -0.414 -3.025 1.00 95.00 72 THR A O 1
ATOM 605 N N . PRO A 1 73 ? -11.850 1.590 -2.518 1.00 95.38 73 PRO A N 1
ATOM 606 C CA . PRO A 1 73 ? -12.375 1.607 -1.155 1.00 95.38 73 PRO A CA 1
ATOM 607 C C . PRO A 1 73 ? -13.888 1.518 -1.039 1.00 95.38 73 PRO A C 1
ATOM 609 O O . PRO A 1 73 ? -14.377 0.878 -0.113 1.00 95.38 73 PRO A O 1
ATOM 612 N N . ILE A 1 74 ? -14.634 2.102 -1.979 1.00 94.88 74 ILE A N 1
ATOM 613 C CA . ILE A 1 74 ? -16.099 2.025 -1.967 1.00 94.88 74 ILE A CA 1
ATOM 614 C C . ILE A 1 74 ? -16.531 0.565 -2.134 1.00 94.88 74 ILE A C 1
ATOM 616 O O . ILE A 1 74 ? -17.328 0.052 -1.352 1.00 94.88 74 ILE A O 1
ATOM 620 N N . LEU A 1 75 ? -15.945 -0.133 -3.110 1.00 92.44 75 LEU A N 1
ATOM 621 C CA . LEU A 1 75 ? -16.211 -1.553 -3.347 1.00 92.44 75 LEU A CA 1
ATOM 622 C C . LEU A 1 75 ? -15.748 -2.417 -2.169 1.00 92.44 75 LEU A C 1
ATOM 624 O O . LEU A 1 75 ? -16.468 -3.314 -1.738 1.00 92.44 75 LEU A O 1
ATOM 628 N N . GLY A 1 76 ? -14.568 -2.123 -1.621 1.00 92.50 76 GLY A N 1
ATOM 629 C CA . GLY A 1 76 ? -14.013 -2.834 -0.473 1.00 92.50 76 GLY A CA 1
ATOM 630 C C . GLY A 1 76 ? -14.894 -2.742 0.773 1.00 92.50 76 GLY A C 1
ATOM 631 O O . GLY A 1 76 ? -15.138 -3.759 1.420 1.00 92.50 76 GLY A O 1
ATOM 632 N N . ALA A 1 77 ? -15.418 -1.551 1.074 1.00 92.88 77 ALA A N 1
ATOM 633 C CA . ALA A 1 77 ? -16.333 -1.332 2.191 1.00 92.88 77 ALA A CA 1
ATOM 634 C C . ALA A 1 77 ? -17.648 -2.105 2.010 1.00 92.88 77 ALA A C 1
ATOM 636 O O . ALA A 1 77 ? -18.057 -2.837 2.907 1.00 92.88 77 ALA A O 1
ATOM 637 N N . LEU A 1 78 ? -18.259 -2.032 0.821 1.00 93.56 78 LEU A N 1
ATOM 638 C CA . LEU A 1 78 ? -19.500 -2.758 0.520 1.00 93.56 78 LEU A CA 1
ATOM 639 C C . LEU A 1 78 ? -19.348 -4.273 0.711 1.00 93.56 78 LEU A C 1
ATOM 641 O O . LEU A 1 78 ? -20.227 -4.919 1.287 1.00 93.56 78 LEU A O 1
ATOM 645 N N . VAL A 1 79 ? -18.227 -4.843 0.259 1.00 91.56 79 VAL A N 1
ATOM 646 C CA . VAL A 1 79 ? -17.924 -6.274 0.420 1.00 91.56 79 VAL A CA 1
ATOM 647 C C . VAL A 1 79 ? -17.709 -6.639 1.894 1.00 91.56 79 VAL A C 1
ATOM 649 O O . VAL A 1 79 ? -18.191 -7.686 2.347 1.00 91.56 79 VAL A O 1
ATOM 652 N N . ALA A 1 80 ? -17.014 -5.785 2.648 1.00 93.56 80 ALA A N 1
ATOM 653 C CA . ALA A 1 80 ? -16.765 -5.997 4.070 1.00 93.56 80 ALA A CA 1
ATOM 654 C C . ALA A 1 80 ? -18.054 -5.968 4.894 1.00 93.56 80 ALA A C 1
ATOM 656 O O . ALA A 1 80 ? -18.241 -6.836 5.747 1.00 93.56 80 ALA A O 1
ATOM 657 N N . ASP A 1 81 ? -18.941 -5.016 4.613 1.00 91.88 81 ASP A N 1
ATOM 658 C CA . ASP A 1 81 ? -20.182 -4.825 5.362 1.00 91.88 81 ASP A CA 1
ATOM 659 C C . ASP A 1 81 ? -21.247 -5.865 4.996 1.00 91.88 81 ASP A C 1
ATOM 661 O O . ASP A 1 81 ? -22.025 -6.278 5.855 1.00 91.88 81 ASP A O 1
ATOM 665 N N . SER A 1 82 ? -21.265 -6.333 3.744 1.00 90.94 82 SER A N 1
ATOM 666 C CA . SER A 1 82 ? -22.303 -7.256 3.273 1.00 90.94 82 SER A CA 1
ATOM 667 C C . SER A 1 82 ? -21.978 -8.724 3.550 1.00 90.94 82 SER A C 1
ATOM 669 O O . SER A 1 82 ? -22.857 -9.468 3.981 1.00 90.94 82 SER A O 1
ATOM 671 N N . TRP A 1 83 ? -20.755 -9.178 3.241 1.00 86.12 83 TRP A N 1
ATOM 672 C CA . TRP A 1 83 ? -20.462 -10.617 3.105 1.00 86.12 83 TRP A CA 1
ATOM 673 C C . TRP A 1 83 ? -19.308 -11.122 3.976 1.00 86.12 83 TRP A C 1
ATOM 675 O O . TRP A 1 83 ? -19.428 -12.179 4.595 1.00 86.12 83 TRP A O 1
ATOM 685 N N . LEU A 1 84 ? -18.168 -10.425 4.003 1.00 83.69 84 LEU A N 1
ATOM 686 C CA . LEU A 1 84 ? -16.932 -10.988 4.571 1.00 83.69 84 LEU A CA 1
ATOM 687 C C . LEU A 1 84 ? -16.673 -10.585 6.028 1.00 83.69 84 LEU A C 1
ATOM 689 O O . LEU A 1 84 ? -16.010 -11.324 6.762 1.00 83.69 84 LEU A O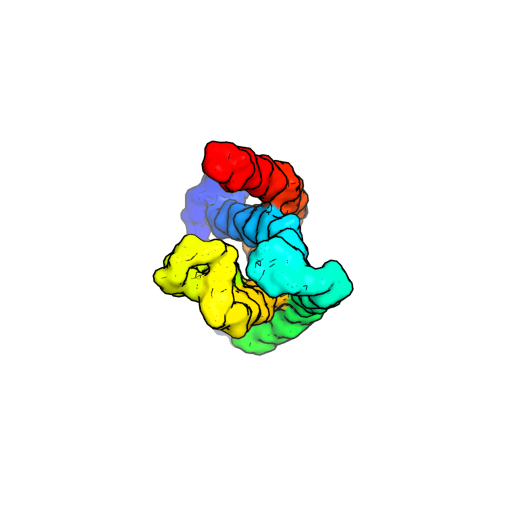 1
ATOM 693 N N . GLY A 1 85 ? -17.182 -9.433 6.458 1.00 89.88 85 GLY A N 1
ATOM 694 C CA . GLY A 1 85 ? -16.791 -8.792 7.708 1.00 89.88 85 GLY A CA 1
ATOM 695 C C . GLY A 1 85 ? -15.432 -8.088 7.609 1.00 89.88 85 GLY A C 1
ATOM 696 O O . GLY A 1 85 ? -14.583 -8.408 6.769 1.00 89.88 85 GLY A O 1
ATOM 697 N N . LYS A 1 86 ? -15.202 -7.128 8.513 1.00 89.31 86 LYS A N 1
ATOM 698 C CA . LYS A 1 86 ? -14.021 -6.245 8.503 1.00 89.31 86 LYS A CA 1
ATOM 699 C C . LYS A 1 86 ? -12.702 -7.023 8.609 1.00 89.31 86 LYS A C 1
ATOM 701 O O . LYS A 1 86 ? -11.834 -6.871 7.757 1.00 89.31 86 LYS A O 1
ATOM 706 N N . PHE A 1 87 ? -12.565 -7.912 9.600 1.00 89.69 87 PHE A N 1
ATOM 707 C CA . PHE A 1 87 ? -11.307 -8.635 9.850 1.00 89.69 87 PHE A CA 1
ATOM 708 C C . PHE A 1 87 ? -10.874 -9.525 8.674 1.00 89.69 87 PHE A C 1
ATOM 710 O O . PHE A 1 87 ? -9.730 -9.450 8.232 1.00 89.69 87 PHE A O 1
ATOM 717 N N . LYS A 1 88 ? -11.788 -10.339 8.125 1.00 91.50 88 LYS A N 1
ATOM 718 C CA . LYS A 1 88 ? -11.469 -11.220 6.989 1.00 91.50 88 LYS A CA 1
ATOM 719 C C . LYS A 1 88 ? -11.119 -10.417 5.740 1.00 91.50 88 LYS A C 1
ATOM 721 O O . LYS A 1 88 ? -10.174 -10.773 5.044 1.00 91.50 88 LYS A O 1
ATOM 726 N N . THR A 1 89 ? -11.836 -9.318 5.492 1.00 93.25 89 THR A N 1
ATOM 727 C CA . THR A 1 89 ? -11.541 -8.419 4.368 1.00 93.25 89 THR A CA 1
ATOM 728 C C . THR A 1 89 ? -10.134 -7.843 4.482 1.00 93.25 89 THR A C 1
ATOM 730 O O . THR A 1 89 ? -9.385 -7.913 3.512 1.00 93.25 89 THR A O 1
ATOM 733 N N . ILE A 1 90 ? -9.740 -7.365 5.671 1.00 92.38 90 ILE A N 1
ATOM 734 C CA . ILE A 1 90 ? -8.381 -6.863 5.926 1.00 92.38 90 ILE A CA 1
ATOM 735 C C . ILE A 1 90 ? -7.345 -7.946 5.616 1.00 92.38 90 ILE A C 1
ATOM 737 O O . ILE A 1 90 ? -6.406 -7.687 4.875 1.00 92.38 90 ILE A O 1
ATOM 741 N N . VAL A 1 91 ? -7.511 -9.166 6.137 1.00 92.56 91 VAL A N 1
ATOM 742 C CA . VAL A 1 91 ? -6.524 -10.243 5.945 1.00 92.56 91 VAL A CA 1
ATOM 743 C C . VAL A 1 91 ? -6.392 -10.639 4.472 1.00 92.56 91 VAL A C 1
ATOM 745 O O . VAL A 1 91 ? -5.277 -10.674 3.951 1.00 92.56 91 VAL A O 1
ATOM 748 N N . TYR A 1 92 ? -7.504 -10.908 3.781 1.00 94.12 92 TYR A N 1
ATOM 749 C CA . TYR A 1 92 ? -7.456 -11.323 2.377 1.00 94.12 92 TYR A CA 1
ATOM 750 C C . TYR A 1 92 ? -6.883 -10.230 1.472 1.00 94.12 92 TYR A C 1
ATOM 752 O O . TYR A 1 92 ? -6.060 -10.519 0.604 1.00 94.12 92 TYR A O 1
ATOM 760 N N . LEU A 1 93 ? -7.263 -8.971 1.693 1.00 94.06 93 LEU A N 1
ATOM 761 C CA . LEU A 1 93 ? -6.809 -7.862 0.856 1.00 94.06 93 LEU A CA 1
ATOM 762 C C . LEU A 1 93 ? -5.365 -7.457 1.173 1.00 94.06 93 LEU A C 1
ATOM 764 O O . LEU A 1 93 ? -4.659 -7.040 0.259 1.00 94.06 93 LEU A O 1
ATOM 768 N N . SER A 1 94 ? -4.888 -7.653 2.407 1.00 93.69 94 SER A N 1
ATOM 769 C CA . SER A 1 94 ? -3.464 -7.525 2.750 1.00 93.69 94 SER A CA 1
ATOM 770 C C . SER A 1 94 ? -2.603 -8.533 1.995 1.00 93.69 94 SER A C 1
ATOM 772 O O . SER A 1 94 ? -1.559 -8.159 1.471 1.00 93.69 94 SER A O 1
ATOM 774 N N . ILE A 1 95 ? -3.056 -9.784 1.852 1.00 95.75 95 ILE A N 1
ATOM 775 C CA . ILE A 1 95 ? -2.350 -10.785 1.035 1.00 95.75 95 ILE A CA 1
ATOM 776 C C . ILE A 1 95 ? -2.298 -10.335 -0.431 1.00 95.75 95 ILE A C 1
ATOM 778 O O . ILE A 1 95 ? -1.230 -10.346 -1.039 1.00 95.75 95 ILE A O 1
ATOM 782 N N . VAL A 1 96 ? -3.427 -9.882 -0.987 1.00 96.69 96 VAL A N 1
ATOM 783 C CA . VAL A 1 96 ? -3.496 -9.356 -2.363 1.00 96.69 96 VAL A CA 1
ATOM 784 C C . VAL A 1 96 ? -2.562 -8.156 -2.553 1.00 96.69 96 VAL A C 1
ATOM 786 O O . VAL A 1 96 ? -1.844 -8.091 -3.549 1.00 96.69 96 VAL A O 1
ATOM 789 N N . TYR A 1 97 ? -2.521 -7.240 -1.583 1.00 96.81 97 TYR A N 1
ATOM 790 C CA . TYR A 1 97 ? -1.625 -6.087 -1.593 1.00 96.81 97 TYR A CA 1
ATOM 791 C C . TYR A 1 97 ? -0.154 -6.513 -1.615 1.00 96.81 97 TYR A C 1
ATOM 793 O O . TYR A 1 97 ? 0.613 -6.034 -2.452 1.00 96.81 97 TYR A O 1
ATOM 801 N N . THR A 1 98 ? 0.242 -7.438 -0.734 1.00 95.81 98 THR A N 1
ATOM 802 C CA . THR A 1 98 ? 1.617 -7.950 -0.684 1.00 95.81 98 THR A CA 1
ATOM 803 C C . THR A 1 98 ? 1.992 -8.648 -1.986 1.00 95.81 98 THR A C 1
ATOM 805 O O . THR A 1 98 ? 3.058 -8.362 -2.521 1.00 95.81 98 THR A O 1
ATOM 808 N N . ILE A 1 99 ? 1.110 -9.485 -2.548 1.00 97.12 99 ILE A N 1
ATOM 809 C CA . ILE A 1 99 ? 1.338 -10.120 -3.855 1.00 97.12 99 ILE A CA 1
ATOM 810 C C . ILE A 1 99 ? 1.530 -9.054 -4.935 1.00 97.12 99 ILE A C 1
ATOM 812 O O . ILE A 1 99 ? 2.473 -9.152 -5.712 1.00 97.12 99 ILE A O 1
ATOM 816 N N . GLY A 1 100 ? 0.695 -8.014 -4.968 1.00 97.25 100 GLY A N 1
ATOM 817 C CA . GLY A 1 100 ? 0.835 -6.916 -5.922 1.00 97.25 100 GLY A CA 1
ATOM 818 C C . GLY A 1 100 ? 2.185 -6.201 -5.816 1.00 97.25 100 GLY A C 1
ATOM 819 O O . GLY A 1 100 ? 2.845 -5.985 -6.833 1.00 97.25 100 GLY A O 1
ATOM 820 N N . GLN A 1 101 ? 2.641 -5.908 -4.593 1.00 95.44 101 GLN A N 1
ATOM 821 C CA . GLN A 1 101 ? 3.965 -5.324 -4.347 1.00 95.44 101 GLN A CA 1
ATOM 822 C C . GLN A 1 101 ? 5.105 -6.268 -4.756 1.00 95.44 101 GLN A C 1
ATOM 824 O O . GLN A 1 101 ? 6.092 -5.821 -5.341 1.00 95.44 101 GLN A O 1
ATOM 829 N N . THR A 1 102 ? 4.980 -7.573 -4.499 1.00 95.12 102 THR A N 1
ATOM 830 C CA . THR A 1 102 ? 5.963 -8.577 -4.928 1.00 95.12 102 THR A CA 1
ATOM 831 C C . THR A 1 102 ? 6.012 -8.695 -6.448 1.00 95.12 102 THR A C 1
ATOM 833 O O . THR A 1 102 ? 7.099 -8.673 -7.012 1.00 95.12 102 THR A O 1
ATOM 836 N N . VAL A 1 103 ? 4.863 -8.759 -7.125 1.00 94.12 103 VAL A N 1
ATOM 837 C CA . VAL A 1 103 ? 4.773 -8.827 -8.591 1.00 94.12 103 VAL A CA 1
ATOM 838 C C . VAL A 1 103 ? 5.389 -7.583 -9.230 1.00 94.12 103 VAL A C 1
ATOM 840 O O . VAL A 1 103 ? 6.197 -7.710 -10.148 1.00 94.12 103 VAL A O 1
ATOM 843 N N . LEU A 1 104 ? 5.076 -6.392 -8.709 1.00 93.25 104 LEU A N 1
ATOM 844 C CA . LEU A 1 104 ? 5.671 -5.141 -9.181 1.00 93.25 104 LEU A CA 1
ATOM 845 C C . LEU A 1 104 ? 7.191 -5.118 -8.948 1.00 93.25 104 LEU A C 1
ATOM 847 O O . LEU A 1 104 ? 7.947 -4.712 -9.827 1.00 93.25 104 LEU A O 1
ATOM 851 N N . SER A 1 105 ? 7.649 -5.605 -7.790 1.00 91.50 105 SER A N 1
ATOM 852 C CA . SER A 1 105 ? 9.079 -5.702 -7.475 1.00 91.50 105 SER A CA 1
ATOM 853 C C . SER A 1 105 ? 9.798 -6.669 -8.416 1.00 91.50 105 SER A C 1
ATOM 855 O O . SER A 1 105 ? 10.837 -6.313 -8.959 1.00 91.50 105 SER A O 1
ATOM 857 N N . VAL A 1 106 ? 9.233 -7.853 -8.675 1.00 88.38 106 VAL A N 1
ATOM 858 C CA . VAL A 1 106 ? 9.787 -8.839 -9.619 1.00 88.38 106 VAL A CA 1
ATOM 859 C C . VAL A 1 106 ? 9.830 -8.276 -11.040 1.00 88.38 106 VAL A C 1
ATOM 861 O O . VAL A 1 106 ? 10.853 -8.400 -11.704 1.00 88.38 106 VAL A O 1
ATOM 864 N N . GLY A 1 107 ? 8.777 -7.578 -11.478 1.00 85.12 107 GLY A N 1
ATOM 865 C CA . GLY A 1 107 ? 8.746 -6.896 -12.778 1.00 85.12 107 GLY A CA 1
ATOM 866 C C . GLY A 1 107 ? 9.788 -5.779 -12.935 1.00 85.12 107 GLY A C 1
ATOM 867 O O . GLY A 1 107 ? 10.055 -5.344 -14.053 1.00 85.12 107 GLY A O 1
ATOM 868 N N . SER A 1 108 ? 10.396 -5.320 -11.835 1.00 83.12 108 SER A N 1
ATOM 869 C CA . SER A 1 108 ? 11.468 -4.314 -11.838 1.00 83.12 108 SER A CA 1
ATOM 870 C C . SER A 1 108 ? 12.891 -4.895 -11.835 1.00 83.12 108 SER A C 1
ATOM 872 O O . SER A 1 108 ? 13.863 -4.142 -11.930 1.00 83.12 108 SER A O 1
ATOM 874 N N . ILE A 1 109 ? 13.047 -6.219 -11.735 1.00 81.75 109 ILE A N 1
ATOM 875 C CA . ILE A 1 109 ? 14.357 -6.882 -11.747 1.00 81.75 109 ILE A CA 1
ATOM 876 C C . ILE A 1 109 ? 14.780 -7.127 -13.203 1.00 81.75 109 ILE A C 1
ATOM 878 O O . ILE A 1 109 ? 14.271 -8.033 -13.856 1.00 81.75 109 ILE A O 1
ATOM 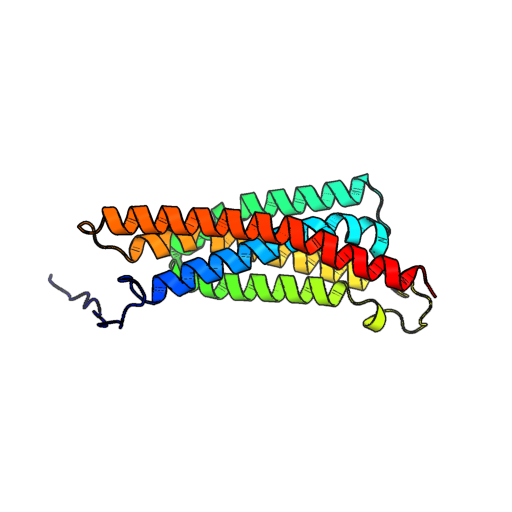882 N N . ASN A 1 110 ? 15.738 -6.332 -13.696 1.00 60.81 110 ASN A N 1
ATOM 883 C CA . ASN A 1 110 ? 16.286 -6.451 -15.062 1.00 60.81 110 ASN A CA 1
ATOM 884 C C . ASN A 1 110 ? 16.965 -7.806 -15.330 1.00 60.81 110 ASN A C 1
ATOM 886 O O . ASN A 1 110 ? 16.829 -8.368 -16.408 1.00 60.81 110 ASN A O 1
ATOM 890 N N . ASP A 1 111 ? 17.668 -8.345 -14.332 1.00 55.50 111 ASP A N 1
ATOM 891 C CA . ASP A 1 111 ? 18.582 -9.492 -14.485 1.00 55.50 111 ASP A CA 1
ATOM 892 C C . ASP A 1 111 ? 17.863 -10.828 -14.778 1.00 55.50 111 ASP A C 1
ATOM 894 O O . ASP A 1 111 ? 18.493 -11.819 -15.125 1.00 55.50 111 ASP A O 1
ATOM 898 N N . MET A 1 112 ? 16.532 -10.873 -14.634 1.00 52.16 112 MET A N 1
ATOM 899 C CA . MET A 1 112 ? 15.713 -12.056 -14.941 1.00 52.16 112 MET A CA 1
ATOM 900 C C . MET A 1 112 ? 15.160 -12.059 -16.378 1.00 52.16 112 MET A C 1
ATOM 902 O O . MET A 1 112 ? 14.626 -13.077 -16.813 1.00 52.16 112 MET A O 1
ATOM 906 N N . LEU A 1 113 ? 15.228 -10.928 -17.088 1.00 54.03 113 LEU A N 1
ATOM 907 C CA . LEU A 1 113 ? 14.534 -10.689 -18.366 1.00 54.03 113 LEU A CA 1
ATOM 908 C C . LEU A 1 113 ? 15.466 -10.257 -19.505 1.00 54.03 113 LEU A C 1
ATOM 910 O O . LEU A 1 113 ? 15.033 -10.207 -20.652 1.00 54.03 113 LEU A O 1
ATOM 914 N N . ASP A 1 114 ? 16.719 -9.962 -19.181 1.00 56.72 114 ASP A N 1
ATOM 915 C CA . ASP A 1 114 ? 17.793 -9.676 -20.122 1.00 56.72 114 ASP A CA 1
ATOM 916 C C . ASP A 1 114 ? 18.710 -10.911 -20.185 1.00 56.72 114 ASP A C 1
ATOM 918 O O . ASP A 1 114 ? 19.581 -11.102 -19.330 1.00 56.72 114 ASP A O 1
ATOM 922 N N . GLN A 1 115 ? 18.475 -11.813 -21.151 1.00 55.56 115 GLN A N 1
ATOM 923 C CA . GLN A 1 115 ? 19.357 -12.976 -21.337 1.00 55.56 115 GLN A CA 1
ATOM 924 C C . GLN A 1 115 ? 20.718 -12.566 -21.923 1.00 55.56 115 GLN A C 1
ATOM 926 O O . GLN A 1 115 ? 21.685 -13.324 -21.800 1.00 55.56 115 GLN A O 1
ATOM 931 N N . ASN A 1 116 ? 20.804 -11.375 -22.520 1.00 57.19 116 ASN A N 1
ATOM 932 C CA . ASN A 1 116 ? 21.956 -10.891 -23.275 1.00 57.19 116 ASN A CA 1
ATOM 933 C C . ASN A 1 116 ? 22.869 -9.936 -22.479 1.00 57.19 116 ASN A C 1
ATOM 935 O O . ASN A 1 116 ? 23.983 -9.655 -22.924 1.00 57.19 116 ASN A O 1
ATOM 939 N N . LYS A 1 117 ? 22.462 -9.515 -21.273 1.00 58.66 117 LYS A N 1
ATOM 940 C CA . LYS A 1 117 ? 23.159 -8.560 -20.389 1.00 58.66 117 LYS A CA 1
ATOM 941 C C . LYS A 1 117 ? 23.485 -7.222 -21.063 1.00 58.66 117 LYS A C 1
ATOM 943 O O . LYS A 1 117 ? 24.481 -6.585 -20.707 1.00 58.66 117 LYS A O 1
ATOM 948 N N . ASP A 1 118 ? 22.687 -6.799 -22.036 1.00 61.50 118 ASP A N 1
ATOM 949 C CA . ASP A 1 118 ? 22.893 -5.540 -22.758 1.00 61.50 118 ASP A CA 1
ATOM 950 C C . ASP A 1 118 ? 22.214 -4.336 -22.073 1.00 61.50 118 ASP A C 1
ATOM 952 O O . ASP A 1 118 ? 22.467 -3.182 -22.430 1.00 61.50 118 ASP A O 1
ATOM 956 N N . GLY A 1 119 ? 21.421 -4.585 -21.025 1.00 55.50 119 GLY A N 1
ATOM 957 C CA . GLY A 1 119 ? 20.692 -3.571 -20.275 1.00 55.50 119 GLY A CA 1
ATOM 958 C C . GLY A 1 119 ? 19.334 -3.200 -20.873 1.00 55.50 119 GLY A C 1
ATOM 959 O O . GLY A 1 119 ? 18.732 -2.235 -20.389 1.00 55.50 119 GLY A O 1
ATOM 960 N N . VAL A 1 120 ? 18.843 -3.938 -21.875 1.00 56.22 120 VAL A N 1
ATOM 961 C CA . VAL A 1 120 ? 17.543 -3.748 -22.531 1.00 56.22 120 VAL A CA 1
ATOM 962 C C . VAL A 1 120 ? 16.744 -5.063 -22.479 1.00 56.22 120 VAL A C 1
ATOM 964 O O . VAL A 1 120 ? 17.264 -6.118 -22.815 1.00 56.22 120 VAL A O 1
ATOM 967 N N . PRO A 1 121 ? 15.464 -5.058 -22.063 1.00 56.12 121 PRO A N 1
ATOM 968 C CA . PRO A 1 121 ? 14.655 -6.277 -22.087 1.00 56.12 121 PRO A CA 1
ATOM 969 C C . PRO A 1 121 ? 14.448 -6.794 -23.524 1.00 56.12 121 PRO A C 1
ATOM 971 O O . PRO A 1 121 ? 13.890 -6.072 -24.351 1.00 56.12 121 PRO A O 1
ATOM 974 N N . ASP A 1 122 ? 14.810 -8.055 -23.791 1.00 60.66 122 ASP A N 1
ATOM 975 C CA . ASP A 1 122 ? 14.629 -8.721 -25.097 1.00 60.66 122 ASP A CA 1
ATOM 976 C C . ASP A 1 122 ? 13.141 -8.798 -25.516 1.00 60.66 122 ASP A C 1
ATOM 978 O O . ASP A 1 122 ? 12.805 -8.715 -26.700 1.00 60.66 122 ASP A O 1
ATOM 982 N N . ASP A 1 123 ? 12.229 -8.909 -24.535 1.00 66.25 123 ASP A N 1
ATOM 983 C CA . ASP A 1 123 ? 10.781 -8.744 -24.721 1.00 66.25 123 ASP A CA 1
ATOM 984 C C . ASP A 1 123 ? 10.199 -7.748 -23.689 1.00 66.25 123 ASP A C 1
ATOM 986 O O . ASP A 1 123 ? 10.022 -8.087 -22.510 1.00 66.25 123 ASP A O 1
ATOM 990 N N . PRO A 1 124 ? 9.838 -6.516 -24.099 1.00 71.19 124 PRO A N 1
ATOM 991 C CA . PRO A 1 124 ? 9.309 -5.497 -23.192 1.00 71.19 124 PRO A CA 1
ATOM 992 C C . PRO A 1 124 ? 7.915 -5.841 -22.645 1.00 71.19 124 PRO A C 1
ATOM 994 O O . PRO A 1 124 ? 7.449 -5.209 -21.695 1.00 71.19 124 PRO A O 1
ATOM 997 N N . LYS A 1 125 ? 7.215 -6.837 -23.205 1.00 81.06 125 LYS A N 1
ATOM 998 C CA . LYS A 1 125 ? 5.824 -7.140 -22.837 1.00 81.06 125 LYS A CA 1
ATOM 999 C C . LYS A 1 125 ? 5.693 -7.724 -21.436 1.00 81.06 125 LYS A C 1
ATOM 1001 O O . LYS A 1 125 ? 4.716 -7.422 -20.752 1.00 81.06 125 LYS A O 1
ATOM 1006 N N . ILE A 1 126 ? 6.652 -8.540 -20.999 1.00 83.00 126 ILE A N 1
ATOM 1007 C CA . ILE A 1 126 ? 6.586 -9.216 -19.695 1.00 83.00 126 ILE A CA 1
ATOM 1008 C C . ILE A 1 126 ? 6.704 -8.215 -18.528 1.00 83.00 126 ILE A C 1
ATOM 1010 O O . ILE A 1 126 ? 5.793 -8.201 -17.694 1.00 83.00 126 ILE A O 1
ATOM 1014 N N . PRO A 1 127 ? 7.730 -7.337 -18.455 1.00 85.12 127 PRO A N 1
ATOM 1015 C CA . PRO A 1 127 ? 7.818 -6.344 -17.383 1.00 85.12 127 PRO A CA 1
ATOM 1016 C C . PRO A 1 127 ? 6.615 -5.392 -17.355 1.00 85.12 127 PRO A C 1
ATOM 1018 O O . PRO A 1 127 ? 6.112 -5.059 -16.279 1.00 85.12 127 PRO A O 1
ATOM 1021 N N . ILE A 1 128 ? 6.107 -5.002 -18.531 1.00 88.56 128 ILE A N 1
ATOM 1022 C CA . ILE A 1 128 ? 4.896 -4.180 -18.652 1.00 88.56 128 ILE A CA 1
ATOM 1023 C C . ILE A 1 128 ? 3.685 -4.913 -18.065 1.00 88.56 128 ILE A C 1
ATOM 1025 O O . ILE A 1 128 ? 2.970 -4.348 -17.236 1.00 88.56 128 ILE A O 1
ATOM 1029 N N . ALA A 1 129 ? 3.455 -6.167 -18.462 1.00 90.25 129 ALA A N 1
ATOM 1030 C CA . ALA A 1 129 ? 2.320 -6.954 -17.990 1.00 90.25 129 ALA A CA 1
ATOM 1031 C C . ALA A 1 129 ? 2.375 -7.177 -16.473 1.00 90.25 129 ALA A C 1
ATOM 1033 O O . ALA A 1 129 ? 1.382 -6.939 -15.785 1.00 90.25 129 ALA A O 1
ATOM 1034 N N . LEU A 1 130 ? 3.539 -7.561 -15.937 1.00 91.44 130 LEU A N 1
ATOM 1035 C CA . LEU A 1 130 ? 3.736 -7.734 -14.496 1.00 91.44 130 LEU A CA 1
ATOM 1036 C C . LEU A 1 130 ? 3.486 -6.427 -13.741 1.00 91.44 130 LEU A C 1
ATOM 1038 O O . LEU A 1 130 ? 2.783 -6.428 -12.735 1.00 91.44 130 LEU A O 1
ATOM 1042 N N . SER A 1 131 ? 3.973 -5.299 -14.255 1.00 92.38 131 SER A N 1
ATOM 1043 C CA . SER A 1 131 ? 3.740 -3.990 -13.640 1.00 92.38 131 SER A CA 1
ATOM 1044 C C . SER A 1 131 ? 2.265 -3.615 -13.613 1.00 92.38 131 SER A C 1
ATOM 1046 O O . SER A 1 131 ? 1.760 -3.177 -12.582 1.00 92.38 131 SER A O 1
ATOM 1048 N N . MET A 1 132 ? 1.546 -3.827 -14.717 1.00 94.62 132 MET A N 1
ATOM 1049 C CA . MET A 1 132 ? 0.113 -3.540 -14.797 1.00 94.62 132 MET A CA 1
ATOM 1050 C C . MET A 1 132 ? -0.699 -4.411 -13.843 1.00 94.62 132 MET A C 1
ATOM 1052 O O . MET A 1 132 ? -1.533 -3.900 -13.095 1.00 94.62 132 MET A O 1
ATOM 1056 N N . VAL A 1 133 ? -0.416 -5.715 -13.814 1.00 95.69 133 VAL A N 1
ATOM 1057 C CA . VAL A 1 133 ? -1.056 -6.649 -12.881 1.00 95.69 133 VAL A CA 1
ATOM 1058 C C . VAL A 1 133 ? -0.738 -6.263 -11.435 1.00 95.69 133 VAL A C 1
ATOM 1060 O O . VAL A 1 133 ? -1.649 -6.176 -10.613 1.00 95.69 133 VAL A O 1
ATOM 1063 N N . GLY A 1 134 ? 0.525 -5.957 -11.130 1.00 96.69 134 GLY A N 1
ATOM 1064 C CA . GLY A 1 134 ? 0.961 -5.513 -9.808 1.00 96.69 134 GLY A CA 1
ATOM 1065 C C . GLY A 1 134 ? 0.214 -4.264 -9.338 1.00 96.69 134 GLY A C 1
ATOM 1066 O O . GLY A 1 134 ? -0.326 -4.252 -8.235 1.00 96.69 134 GLY A O 1
ATOM 1067 N N . LEU A 1 135 ? 0.094 -3.242 -10.190 1.00 96.88 135 LEU A N 1
ATOM 1068 C CA . LEU A 1 135 ? -0.616 -1.999 -9.866 1.00 96.88 135 LEU A CA 1
ATOM 1069 C C . LEU A 1 135 ? -2.109 -2.212 -9.615 1.00 96.88 135 LEU A C 1
ATOM 1071 O O . LEU A 1 135 ? -2.655 -1.628 -8.679 1.00 96.88 135 LEU A O 1
ATOM 1075 N N . VAL A 1 136 ? -2.768 -3.067 -10.400 1.00 97.31 136 VAL A N 1
ATOM 1076 C CA . VAL A 1 136 ? -4.180 -3.413 -10.178 1.00 97.31 136 VAL A CA 1
ATOM 1077 C C . VAL A 1 136 ? -4.353 -4.153 -8.851 1.00 97.31 136 VAL A C 1
ATOM 1079 O O . VAL A 1 136 ? -5.232 -3.796 -8.067 1.00 97.31 136 VAL A O 1
ATOM 1082 N N . LEU A 1 137 ? -3.496 -5.134 -8.553 1.00 97.50 137 LEU A N 1
ATOM 1083 C CA . LEU A 1 137 ? -3.532 -5.865 -7.283 1.00 97.50 137 LEU A CA 1
ATOM 1084 C C . LEU A 1 137 ? -3.294 -4.937 -6.085 1.00 97.50 137 LEU A C 1
ATOM 1086 O O . LEU A 1 137 ? -4.022 -5.015 -5.097 1.00 97.50 137 LEU A O 1
ATOM 1090 N N . ILE A 1 138 ? -2.337 -4.010 -6.186 1.00 97.50 138 ILE A N 1
ATOM 1091 C CA . ILE A 1 138 ? -2.084 -2.999 -5.151 1.00 97.50 138 ILE A CA 1
ATOM 1092 C C . ILE A 1 138 ? -3.311 -2.099 -4.969 1.00 97.50 138 ILE A C 1
ATOM 1094 O O . ILE A 1 138 ? -3.720 -1.865 -3.830 1.00 97.50 138 ILE A O 1
ATOM 1098 N N . ALA A 1 139 ? -3.917 -1.620 -6.062 1.00 97.19 139 ALA A N 1
ATOM 1099 C CA . ALA A 1 139 ? -5.100 -0.761 -6.014 1.00 97.19 139 ALA A CA 1
ATOM 1100 C C . ALA A 1 139 ? -6.305 -1.467 -5.374 1.00 97.19 139 ALA A C 1
ATOM 1102 O O . ALA A 1 139 ? -7.021 -0.863 -4.573 1.00 97.19 139 ALA A O 1
ATOM 1103 N N . LEU A 1 140 ? -6.514 -2.749 -5.677 1.00 96.19 140 LEU A N 1
ATOM 1104 C CA . LEU A 1 140 ? -7.552 -3.564 -5.045 1.00 96.19 140 LEU A CA 1
ATOM 1105 C C . LEU A 1 140 ? -7.251 -3.799 -3.562 1.00 96.19 140 LEU A C 1
ATOM 1107 O O . LEU A 1 140 ? -8.112 -3.548 -2.722 1.00 96.19 140 LEU A O 1
ATOM 1111 N N . GLY A 1 141 ? -6.024 -4.214 -3.234 1.00 95.44 141 GLY A N 1
ATOM 1112 C CA . GLY A 1 141 ? -5.590 -4.491 -1.867 1.00 95.44 141 GLY A CA 1
ATOM 1113 C C . GLY A 1 141 ? -5.728 -3.273 -0.954 1.00 95.44 141 GLY A C 1
ATOM 1114 O O . GLY A 1 141 ? -6.461 -3.317 0.032 1.00 95.44 141 GLY A O 1
ATOM 1115 N N . THR A 1 142 ? -5.113 -2.143 -1.321 1.00 94.25 142 THR A N 1
ATOM 1116 C CA . THR A 1 142 ? -5.218 -0.893 -0.544 1.00 94.25 142 THR A CA 1
ATOM 1117 C C . THR A 1 142 ? -6.671 -0.408 -0.462 1.00 94.25 142 THR A C 1
ATOM 1119 O O . THR A 1 142 ? -7.094 0.111 0.571 1.00 94.25 142 THR A O 1
ATOM 1122 N N . GLY A 1 143 ? -7.458 -0.653 -1.518 1.00 92.12 143 GLY A N 1
ATOM 1123 C CA . GLY A 1 143 ? -8.889 -0.386 -1.578 1.00 92.12 143 GLY A CA 1
ATOM 1124 C C . GLY A 1 143 ? -9.661 -1.048 -0.446 1.00 92.12 143 GLY A C 1
ATOM 1125 O O . GLY A 1 143 ? -10.331 -0.365 0.312 1.00 92.12 143 GLY A O 1
ATOM 1126 N N . GLY A 1 144 ? -9.543 -2.364 -0.271 1.00 90.00 144 GLY A N 1
ATOM 1127 C CA . GLY A 1 144 ? -10.276 -3.063 0.794 1.00 90.00 144 GLY A CA 1
ATOM 1128 C C . GLY A 1 144 ? -9.707 -2.868 2.199 1.00 90.00 144 GLY A C 1
ATOM 1129 O O . GLY A 1 144 ? -10.469 -2.864 3.163 1.00 90.00 144 GLY A O 1
ATOM 1130 N N . ILE A 1 145 ? -8.394 -2.663 2.336 1.00 91.44 145 ILE A N 1
ATOM 1131 C CA . ILE A 1 145 ? -7.743 -2.485 3.645 1.00 91.44 145 ILE A CA 1
ATOM 1132 C C . ILE A 1 145 ? -8.177 -1.161 4.291 1.00 91.44 145 ILE A C 1
ATOM 1134 O O . ILE A 1 145 ? -8.663 -1.151 5.423 1.00 91.44 145 ILE A O 1
ATOM 1138 N N . LYS A 1 146 ? -8.056 -0.045 3.561 1.00 89.62 146 LYS A N 1
ATOM 1139 C CA . LYS A 1 146 ? -8.259 1.323 4.074 1.00 89.62 146 LYS A CA 1
ATOM 1140 C C . LYS A 1 146 ? -9.584 1.567 4.813 1.00 89.62 146 LYS A C 1
ATOM 1142 O O . LYS A 1 146 ? -9.528 2.075 5.934 1.00 89.62 146 LYS A O 1
ATOM 1147 N N . PRO A 1 147 ? -10.763 1.245 4.248 1.00 90.88 147 PRO A N 1
ATOM 1148 C CA . PRO A 1 147 ? -12.034 1.498 4.922 1.00 90.88 147 PRO A CA 1
ATOM 1149 C C . PRO A 1 147 ? -12.239 0.569 6.126 1.00 90.88 147 PRO A C 1
ATOM 1151 O O . PRO A 1 147 ? -12.912 0.939 7.085 1.00 90.88 147 PRO A O 1
ATOM 1154 N N . CYS A 1 148 ? -11.635 -0.623 6.109 1.00 92.50 148 CYS A N 1
ATOM 1155 C CA . CYS A 1 148 ? -11.869 -1.643 7.123 1.00 92.50 148 CYS A CA 1
ATOM 1156 C C . CYS A 1 148 ? -10.970 -1.485 8.353 1.00 92.50 148 CYS A C 1
ATOM 1158 O O . CYS A 1 148 ? -11.442 -1.703 9.465 1.00 92.50 148 CYS A O 1
ATOM 1160 N N . VAL A 1 149 ? -9.691 -1.123 8.185 1.00 93.00 149 VAL A N 1
ATOM 1161 C CA . VAL A 1 149 ? -8.707 -1.098 9.287 1.00 93.00 149 VAL A CA 1
ATOM 1162 C C . VAL A 1 149 ? -9.069 -0.069 10.356 1.00 93.00 149 VAL A C 1
ATOM 1164 O O . VAL A 1 149 ? -9.080 -0.402 11.542 1.00 93.00 149 VAL A O 1
ATOM 1167 N N . ALA A 1 150 ? -9.411 1.159 9.956 1.00 91.88 150 ALA A N 1
ATOM 1168 C CA . ALA A 1 150 ? -9.782 2.213 10.901 1.00 91.88 150 ALA A CA 1
ATOM 1169 C C . ALA A 1 150 ? -11.070 1.859 11.664 1.00 91.88 150 ALA A C 1
ATOM 1171 O O . ALA A 1 150 ? -11.134 2.018 12.883 1.00 91.88 150 ALA A O 1
ATOM 1172 N N . ALA A 1 151 ? -12.068 1.316 10.958 1.00 91.88 151 ALA A N 1
ATOM 1173 C CA . ALA A 1 151 ? -13.315 0.858 11.561 1.00 91.88 151 ALA A CA 1
ATOM 1174 C C . ALA A 1 151 ? -13.079 -0.313 12.531 1.00 91.88 151 ALA A C 1
ATOM 1176 O O . ALA A 1 151 ? -13.571 -0.289 13.653 1.00 91.88 151 ALA A O 1
ATOM 1177 N N . PHE A 1 152 ? -12.275 -1.304 12.138 1.00 91.81 152 PHE A N 1
ATOM 1178 C CA . PHE A 1 152 ? -11.934 -2.453 12.978 1.00 91.81 152 PHE A CA 1
ATOM 1179 C C . PHE A 1 152 ? -11.137 -2.059 14.230 1.00 91.81 152 PHE A C 1
ATOM 1181 O O . PHE A 1 152 ? -11.352 -2.626 15.300 1.00 91.81 152 PHE A O 1
ATOM 1188 N N . GLY A 1 153 ? -10.238 -1.077 14.114 1.00 90.69 153 GLY A N 1
ATOM 1189 C CA . GLY A 1 153 ? -9.515 -0.508 15.251 1.00 90.69 153 GLY A CA 1
ATOM 1190 C C . GLY A 1 153 ? -10.427 0.253 16.215 1.00 90.69 153 GLY A C 1
ATOM 1191 O O . GLY A 1 153 ? -10.277 0.124 17.428 1.00 90.69 153 GLY A O 1
ATOM 1192 N N . GLY A 1 154 ? -11.409 0.992 15.691 1.00 90.94 154 GLY A N 1
ATOM 1193 C CA . GLY A 1 154 ? -12.436 1.657 16.496 1.00 90.94 154 GLY A CA 1
ATOM 1194 C C . GLY A 1 154 ? -13.321 0.676 17.271 1.00 90.94 154 GLY A C 1
ATOM 1195 O O . GLY A 1 154 ? -13.628 0.936 18.432 1.00 90.94 154 GLY A O 1
ATOM 1196 N N . ASP A 1 155 ? -13.647 -0.471 16.666 1.00 90.44 155 ASP A N 1
ATOM 1197 C CA . ASP A 1 155 ? -14.448 -1.541 17.280 1.00 90.44 155 ASP A CA 1
ATOM 1198 C C . ASP A 1 155 ? -13.742 -2.240 18.465 1.00 90.44 155 ASP A C 1
ATOM 1200 O O . ASP A 1 155 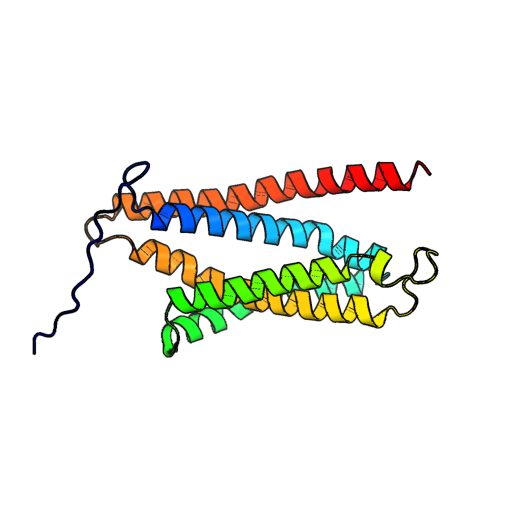? -14.358 -3.052 19.151 1.00 90.44 155 ASP A O 1
ATOM 1204 N N . GLN A 1 156 ? -12.453 -1.962 18.718 1.00 89.06 156 GLN A N 1
ATOM 1205 C CA . GLN A 1 156 ? -11.716 -2.533 19.860 1.00 89.06 156 GLN A CA 1
ATOM 1206 C C . GLN A 1 156 ? -12.045 -1.856 21.198 1.00 89.06 156 GLN A C 1
ATOM 1208 O O . GLN A 1 156 ? -11.579 -2.317 22.239 1.00 89.06 156 GLN A O 1
ATOM 1213 N N . PHE A 1 157 ? -12.791 -0.752 21.169 1.00 89.88 157 PHE A N 1
ATOM 1214 C CA . PHE A 1 157 ? -13.116 0.050 22.341 1.00 89.88 157 PHE A CA 1
ATOM 1215 C C . PHE A 1 157 ? -14.603 -0.024 22.657 1.00 89.88 157 PHE A C 1
ATOM 1217 O O . PHE A 1 157 ? -15.442 0.124 21.770 1.00 89.88 157 PHE A O 1
ATOM 1224 N N . GLU A 1 158 ? -14.923 -0.181 23.937 1.00 89.06 158 GLU A N 1
ATOM 1225 C CA . GLU A 1 158 ? -16.300 -0.084 24.420 1.00 89.06 158 GLU A CA 1
ATOM 1226 C C . GLU A 1 158 ? -16.770 1.379 24.495 1.00 89.06 158 GLU A C 1
ATOM 1228 O O . GLU A 1 158 ? -15.964 2.313 24.515 1.00 89.06 158 GLU A O 1
ATOM 1233 N N . ASP A 1 159 ? -18.084 1.596 24.601 1.00 88.00 159 ASP A N 1
ATOM 1234 C CA . ASP A 1 159 ? -18.677 2.943 24.626 1.00 88.00 159 ASP A CA 1
ATOM 1235 C C . ASP A 1 159 ? -18.148 3.818 25.774 1.00 88.00 159 ASP A C 1
ATOM 1237 O O . ASP A 1 159 ? -17.979 5.026 25.618 1.00 88.00 159 ASP A O 1
ATOM 1241 N N . HIS A 1 160 ? -17.802 3.210 26.914 1.00 88.62 160 HIS A N 1
ATOM 1242 C CA . HIS A 1 160 ? -17.241 3.913 28.070 1.00 88.62 160 HIS A CA 1
ATOM 1243 C C . HIS A 1 160 ? -15.763 4.327 27.887 1.00 88.62 160 HIS A C 1
ATOM 1245 O O . HIS A 1 160 ? -15.222 5.084 28.695 1.00 88.62 160 HIS A O 1
ATOM 1251 N N . GLN A 1 161 ? -15.094 3.849 26.831 1.00 88.69 161 GLN A N 1
ATOM 1252 C CA . GLN A 1 161 ? -13.664 4.048 26.558 1.00 88.69 161 GLN A CA 1
ATOM 1253 C C . GLN A 1 161 ? -13.396 5.150 25.522 1.00 88.69 161 GLN A C 1
ATOM 1255 O O . GLN A 1 161 ? -12.375 5.139 24.829 1.00 88.69 161 GLN A O 1
ATOM 1260 N N . GLU A 1 162 ? -14.276 6.147 25.419 1.00 89.31 162 GLU A N 1
ATOM 1261 C CA . GLU A 1 162 ? -14.193 7.210 24.409 1.00 89.31 162 GLU A CA 1
ATOM 1262 C C . GLU A 1 162 ? -12.824 7.916 24.384 1.00 89.31 162 GLU A C 1
ATOM 1264 O O . GLU A 1 162 ? -12.231 8.103 23.322 1.00 89.31 162 GLU A O 1
ATOM 1269 N N . LYS A 1 163 ? -12.256 8.235 25.555 1.00 89.00 163 LYS A N 1
ATOM 1270 C CA . LYS A 1 163 ? -10.940 8.891 25.655 1.00 89.00 163 LYS A CA 1
ATOM 1271 C C . LYS A 1 163 ? -9.807 8.033 25.078 1.00 89.00 163 LYS A C 1
ATOM 1273 O O . LYS A 1 163 ? -8.885 8.567 24.458 1.00 89.00 163 LYS A O 1
ATOM 1278 N N . GLN A 1 164 ? -9.859 6.716 25.280 1.00 88.56 164 GLN A N 1
ATOM 1279 C CA . GLN A 1 164 ? -8.870 5.779 24.740 1.00 88.56 164 GLN A CA 1
ATOM 1280 C C . GLN A 1 164 ? -9.055 5.606 23.229 1.00 88.56 164 GLN A C 1
ATOM 1282 O O . GLN A 1 164 ? -8.069 5.653 22.495 1.00 88.56 164 GLN A O 1
ATOM 1287 N N . ARG A 1 165 ? -10.307 5.517 22.761 1.00 89.62 165 ARG A N 1
ATOM 1288 C CA . ARG A 1 165 ? -10.661 5.460 21.336 1.00 89.62 165 ARG A CA 1
ATOM 1289 C C . ARG A 1 165 ? -10.175 6.695 20.575 1.00 89.62 165 ARG A C 1
ATOM 1291 O O . ARG A 1 165 ? -9.541 6.567 19.531 1.00 89.62 165 ARG A O 1
ATOM 1298 N N . THR A 1 166 ? -10.389 7.891 21.120 1.00 91.81 166 THR A N 1
ATOM 1299 C CA . THR A 1 166 ? -9.894 9.145 20.528 1.00 91.81 166 THR A CA 1
ATOM 1300 C C . THR A 1 166 ? -8.369 9.170 20.469 1.00 91.81 166 THR A C 1
ATOM 1302 O O . THR A 1 166 ? -7.795 9.498 19.431 1.00 91.81 166 THR A O 1
ATOM 1305 N N . ARG A 1 167 ? -7.690 8.758 21.549 1.00 89.88 167 ARG A N 1
ATOM 1306 C CA . ARG A 1 167 ? -6.222 8.674 21.574 1.00 89.88 167 ARG A CA 1
ATOM 1307 C C . ARG A 1 167 ? -5.683 7.658 20.566 1.00 89.88 167 ARG A C 1
ATOM 1309 O O . ARG A 1 167 ? -4.656 7.923 19.945 1.00 89.88 167 ARG A O 1
ATOM 1316 N N . PHE A 1 168 ? -6.375 6.537 20.370 1.00 91.56 168 PHE A N 1
ATOM 1317 C CA . PHE A 1 168 ? -6.062 5.589 19.305 1.00 91.56 168 PHE A CA 1
ATOM 1318 C C . PHE A 1 168 ? -6.135 6.247 17.930 1.00 91.56 168 PHE A C 1
ATOM 1320 O O . PHE A 1 168 ? -5.153 6.174 17.198 1.00 91.56 168 PHE A O 1
ATOM 1327 N N . PHE A 1 169 ? -7.228 6.941 17.600 1.00 93.81 169 PHE A N 1
ATOM 1328 C CA . PHE A 1 169 ? -7.336 7.624 16.310 1.00 93.81 169 PHE A CA 1
ATOM 1329 C C . PHE A 1 169 ? -6.238 8.677 16.124 1.00 93.81 169 PHE A C 1
ATOM 1331 O O . PHE A 1 169 ? -5.650 8.743 15.048 1.00 93.81 169 PHE A O 1
ATOM 1338 N N . SER A 1 170 ? -5.873 9.438 17.162 1.00 94.44 170 SER A N 1
ATOM 1339 C CA . SER A 1 170 ? -4.721 10.350 17.092 1.00 94.44 170 SER A CA 1
ATOM 1340 C C . SER A 1 170 ? -3.419 9.626 16.732 1.00 94.44 170 SER A C 1
ATOM 1342 O O . SER A 1 170 ? -2.694 10.078 15.848 1.00 94.44 170 SER A O 1
ATOM 1344 N N . ILE A 1 171 ? -3.123 8.499 17.388 1.00 93.06 171 ILE A N 1
ATOM 1345 C CA . ILE A 1 171 ? -1.915 7.700 17.122 1.00 93.06 171 ILE A CA 1
ATOM 1346 C C . ILE A 1 171 ? -1.970 7.068 15.725 1.00 93.06 171 ILE A C 1
ATOM 1348 O O . ILE A 1 171 ? -0.964 7.043 15.022 1.00 93.06 171 ILE A O 1
ATOM 1352 N N . PHE A 1 172 ? -3.141 6.598 15.304 1.00 93.75 172 PHE A N 1
ATOM 1353 C CA . PHE A 1 172 ? -3.372 6.008 13.990 1.00 93.75 172 PHE A CA 1
ATOM 1354 C C . PHE A 1 172 ? -3.138 7.027 12.864 1.00 93.75 172 PHE A C 1
ATOM 1356 O O . PHE A 1 172 ? -2.391 6.767 11.927 1.00 93.75 172 PHE A O 1
ATOM 1363 N N . TYR A 1 173 ? -3.685 8.239 12.974 1.00 94.75 173 TYR A N 1
ATOM 1364 C CA . TYR A 1 173 ? -3.418 9.293 11.989 1.00 94.75 173 TYR A CA 1
ATOM 1365 C C . TYR A 1 173 ? -1.973 9.792 12.040 1.00 94.75 173 TYR A C 1
ATOM 1367 O O . TYR A 1 173 ? -1.398 10.127 11.001 1.00 94.75 173 TYR A O 1
ATOM 1375 N N . LEU A 1 174 ? -1.357 9.820 13.224 1.00 95.50 174 LEU A N 1
ATOM 1376 C CA . LEU A 1 174 ? 0.065 10.121 13.350 1.00 95.50 174 LEU A CA 1
ATOM 1377 C C . LEU A 1 174 ? 0.915 9.081 12.608 1.00 95.50 174 LEU A C 1
ATOM 1379 O O . LEU A 1 174 ? 1.842 9.469 11.902 1.00 95.50 174 LEU A O 1
ATOM 1383 N N . SER A 1 175 ? 0.589 7.789 12.711 1.00 94.94 175 SER A N 1
ATOM 1384 C CA . SER A 1 175 ? 1.339 6.730 12.029 1.00 94.94 175 SER A CA 1
ATOM 1385 C C . SER A 1 175 ? 1.221 6.824 10.505 1.00 94.94 175 SER A C 1
ATOM 1387 O O . SER A 1 175 ? 2.224 6.652 9.814 1.00 94.94 175 SER A O 1
ATOM 1389 N N . ILE A 1 176 ? 0.053 7.204 9.972 1.00 94.62 176 ILE A N 1
ATOM 1390 C CA . ILE A 1 176 ? -0.134 7.454 8.533 1.00 94.62 176 ILE A CA 1
ATOM 1391 C C . ILE A 1 176 ? 0.789 8.577 8.046 1.00 94.62 176 ILE A C 1
ATOM 1393 O O . ILE A 1 176 ? 1.504 8.417 7.052 1.00 94.62 176 ILE A O 1
ATOM 1397 N N . ASN A 1 177 ? 0.791 9.710 8.754 1.00 95.06 177 ASN A N 1
ATOM 1398 C CA . ASN A 1 177 ? 1.626 10.856 8.398 1.00 95.06 177 ASN A CA 1
ATOM 1399 C C . ASN A 1 177 ? 3.118 10.533 8.544 1.00 95.06 177 ASN A C 1
ATOM 1401 O O . ASN A 1 177 ? 3.903 10.856 7.654 1.00 95.06 177 ASN A O 1
ATOM 1405 N N . ALA A 1 178 ? 3.505 9.844 9.620 1.00 95.06 178 ALA A N 1
ATOM 1406 C CA . ALA A 1 178 ? 4.878 9.402 9.838 1.00 95.06 178 ALA A CA 1
ATOM 1407 C C . ALA A 1 178 ? 5.347 8.445 8.731 1.00 95.06 178 ALA A C 1
ATOM 1409 O O . ALA A 1 178 ? 6.434 8.630 8.190 1.00 95.06 178 ALA A O 1
ATOM 1410 N N . GLY A 1 179 ? 4.521 7.468 8.344 1.00 94.06 179 GLY A N 1
ATOM 1411 C CA . GLY A 1 179 ? 4.827 6.532 7.261 1.00 94.06 179 GLY A CA 1
ATOM 1412 C C . GLY A 1 179 ? 5.046 7.249 5.929 1.00 94.06 179 GLY A C 1
ATOM 1413 O O . GLY A 1 179 ? 6.052 7.013 5.262 1.00 94.06 179 GLY A O 1
ATOM 1414 N N . SER A 1 180 ? 4.160 8.187 5.576 1.00 93.12 180 SER A N 1
ATOM 1415 C CA . SER A 1 180 ? 4.305 9.015 4.369 1.00 93.12 180 SER A CA 1
ATOM 1416 C C . SER A 1 180 ? 5.570 9.877 4.400 1.00 93.12 180 SER A C 1
ATOM 1418 O O . SER A 1 180 ? 6.289 9.949 3.403 1.00 93.12 180 SER A O 1
ATOM 1420 N N . LEU A 1 181 ? 5.851 10.534 5.528 1.00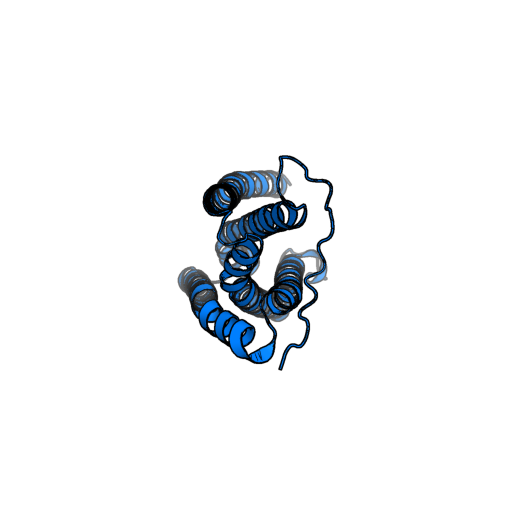 93.81 181 LEU A N 1
ATOM 1421 C CA . LEU A 1 181 ? 7.013 11.407 5.690 1.00 93.81 181 LEU A CA 1
ATOM 1422 C C . LEU A 1 181 ? 8.319 10.621 5.555 1.00 93.81 181 LEU A C 1
ATOM 1424 O O . LEU A 1 181 ? 9.173 10.973 4.744 1.00 93.81 181 LEU A O 1
ATOM 1428 N N . ILE A 1 182 ? 8.453 9.535 6.320 1.00 94.12 182 ILE A N 1
ATOM 1429 C CA . ILE A 1 182 ? 9.658 8.701 6.321 1.00 94.12 182 ILE A CA 1
ATOM 1430 C C . ILE A 1 182 ? 9.877 8.113 4.931 1.00 94.12 182 ILE A C 1
ATOM 1432 O O . ILE A 1 182 ? 10.990 8.151 4.422 1.00 94.12 182 ILE A O 1
ATOM 1436 N N . SER A 1 183 ? 8.818 7.639 4.281 1.00 92.12 183 SER A N 1
ATOM 1437 C CA . SER A 1 183 ? 8.898 7.114 2.922 1.00 92.12 183 SER A CA 1
ATOM 1438 C C . SER A 1 183 ? 9.387 8.157 1.913 1.00 92.12 183 SER A C 1
ATOM 1440 O O . SER A 1 183 ? 10.327 7.913 1.158 1.00 92.12 183 SER A O 1
ATOM 1442 N N . THR A 1 184 ? 8.834 9.370 1.977 1.00 87.94 184 THR A N 1
ATOM 1443 C CA . THR A 1 184 ? 9.227 10.482 1.097 1.00 87.94 184 THR A CA 1
ATOM 1444 C C . THR A 1 184 ? 10.688 10.903 1.301 1.00 87.94 184 THR A C 1
ATOM 1446 O O . THR A 1 184 ? 11.320 11.352 0.350 1.00 87.94 184 THR A O 1
ATOM 1449 N N . ILE A 1 185 ? 11.250 10.731 2.503 1.00 89.88 185 ILE A N 1
ATOM 1450 C CA . ILE A 1 185 ? 12.667 11.008 2.792 1.00 89.88 185 ILE A CA 1
ATOM 1451 C C . ILE A 1 185 ? 13.566 9.840 2.363 1.00 89.88 185 ILE A C 1
ATOM 1453 O O . ILE A 1 185 ? 14.594 10.045 1.721 1.00 89.88 185 ILE A O 1
ATOM 1457 N N . VAL A 1 186 ? 13.202 8.607 2.715 1.00 88.56 186 VAL A N 1
ATOM 1458 C CA . VAL A 1 186 ? 14.047 7.418 2.524 1.00 88.56 186 VAL A CA 1
ATOM 1459 C C . VAL A 1 186 ? 14.163 7.046 1.049 1.00 88.56 186 VAL A C 1
ATOM 1461 O O . VAL A 1 186 ? 15.257 6.746 0.571 1.00 88.56 186 VAL A O 1
ATOM 1464 N N . THR A 1 187 ? 13.062 7.097 0.303 1.00 83.88 187 THR A N 1
ATOM 1465 C CA . THR A 1 187 ? 13.027 6.698 -1.105 1.00 83.88 187 THR A CA 1
ATOM 1466 C C . THR A 1 187 ? 14.022 7.453 -2.005 1.00 83.88 187 THR A C 1
ATOM 1468 O O . THR A 1 187 ? 14.761 6.790 -2.741 1.00 83.88 187 THR A O 1
ATOM 1471 N N . PRO A 1 188 ? 14.129 8.797 -1.976 1.00 80.69 188 PRO A N 1
ATOM 1472 C CA . PRO A 1 188 ? 15.127 9.505 -2.776 1.00 80.69 188 PRO A CA 1
ATOM 1473 C C . PRO A 1 188 ? 16.569 9.222 -2.331 1.00 80.69 188 PRO A C 1
ATOM 1475 O O . PRO A 1 188 ? 17.445 9.147 -3.190 1.00 80.69 188 PRO A O 1
ATOM 1478 N N . ILE A 1 189 ? 16.825 9.001 -1.034 1.00 84.00 189 ILE A N 1
ATOM 1479 C CA . ILE A 1 189 ? 18.162 8.636 -0.525 1.00 84.00 189 ILE A CA 1
ATOM 1480 C C . ILE A 1 189 ? 18.588 7.271 -1.075 1.00 84.00 189 ILE A C 1
ATOM 1482 O O . ILE A 1 189 ? 19.679 7.132 -1.632 1.00 84.00 189 ILE A O 1
ATOM 1486 N N . LEU A 1 190 ? 17.709 6.269 -0.974 1.00 78.31 190 LEU A N 1
ATOM 1487 C CA . LEU A 1 190 ? 17.958 4.935 -1.525 1.00 78.31 190 LEU A CA 1
ATOM 1488 C C . LEU A 1 190 ? 18.197 4.992 -3.035 1.00 78.31 190 LEU A C 1
ATOM 1490 O O . LEU A 1 190 ? 19.108 4.338 -3.541 1.00 78.31 190 LEU A O 1
ATOM 1494 N N . ARG A 1 191 ? 17.429 5.821 -3.751 1.00 73.06 191 ARG A N 1
ATOM 1495 C CA . ARG A 1 191 ? 17.617 6.037 -5.187 1.00 73.06 191 ARG A CA 1
ATOM 1496 C C . ARG A 1 191 ? 18.973 6.673 -5.502 1.00 73.06 191 ARG A C 1
ATOM 1498 O O . ARG A 1 191 ? 19.672 6.168 -6.376 1.00 73.06 191 ARG A O 1
ATOM 1505 N N . GLY A 1 192 ? 19.349 7.762 -4.830 1.00 69.44 192 GLY A N 1
ATOM 1506 C CA . GLY A 1 192 ? 20.591 8.500 -5.105 1.00 69.44 192 GLY A CA 1
ATOM 1507 C C . GLY A 1 192 ? 21.843 7.620 -5.023 1.00 69.44 192 GLY A C 1
ATOM 1508 O O . GLY A 1 192 ? 22.728 7.712 -5.874 1.00 69.44 192 GLY A O 1
ATOM 1509 N N . ASN A 1 193 ? 21.858 6.677 -4.078 1.00 60.38 193 ASN A N 1
ATOM 1510 C CA . ASN A 1 193 ? 22.956 5.724 -3.906 1.00 60.38 193 ASN A CA 1
ATOM 1511 C C . ASN A 1 193 ? 23.102 4.731 -5.078 1.00 60.38 193 ASN A C 1
ATOM 1513 O O . ASN A 1 193 ? 24.206 4.259 -5.345 1.00 60.38 193 ASN A O 1
ATOM 1517 N N . ILE A 1 194 ? 22.023 4.431 -5.811 1.00 56.84 194 ILE A N 1
ATOM 1518 C CA . ILE A 1 194 ? 22.048 3.505 -6.957 1.00 56.84 194 ILE A CA 1
ATOM 1519 C C . ILE A 1 194 ? 22.572 4.200 -8.224 1.00 56.84 194 ILE A C 1
ATOM 1521 O O . ILE A 1 194 ? 23.344 3.602 -8.973 1.00 56.84 194 ILE A O 1
ATOM 1525 N N . TYR A 1 195 ? 22.225 5.474 -8.450 1.00 48.66 195 TYR A N 1
ATOM 1526 C CA . TYR A 1 195 ? 22.731 6.242 -9.602 1.00 48.66 195 TYR A CA 1
ATOM 1527 C C . TYR A 1 195 ? 24.236 6.512 -9.493 1.00 48.66 195 TYR A C 1
ATOM 1529 O O . TYR A 1 195 ? 24.946 6.392 -10.488 1.00 48.66 195 TYR A O 1
ATOM 1537 N N . CYS A 1 196 ? 24.742 6.772 -8.282 1.00 40.44 196 CYS A N 1
ATOM 1538 C CA . CYS A 1 196 ? 26.179 6.931 -8.038 1.00 40.44 196 CYS A CA 1
ATOM 1539 C C . CYS A 1 196 ? 26.974 5.657 -8.393 1.00 40.44 196 CYS A C 1
ATOM 1541 O O . CYS A 1 196 ? 28.100 5.730 -8.874 1.00 40.44 196 CYS A O 1
ATOM 1543 N N . LYS A 1 197 ? 26.363 4.474 -8.238 1.00 35.25 197 LYS A N 1
ATOM 1544 C CA . LYS A 1 197 ? 27.001 3.194 -8.571 1.00 35.25 197 LYS A CA 1
ATOM 1545 C C . LYS A 1 197 ? 26.943 2.848 -10.066 1.00 35.25 197 LYS A C 1
ATOM 1547 O O . LYS A 1 197 ? 27.844 2.173 -10.544 1.00 35.25 197 LYS A O 1
ATOM 1552 N N . LYS A 1 198 ? 25.918 3.307 -10.801 1.00 38.84 198 LYS A N 1
ATOM 1553 C CA . LYS A 1 198 ? 25.790 3.094 -12.260 1.00 38.84 198 LYS A CA 1
ATOM 1554 C C . LYS A 1 198 ? 26.583 4.092 -13.122 1.00 38.84 198 LYS A C 1
ATOM 1556 O O . LYS A 1 198 ? 26.830 3.781 -14.274 1.00 38.84 198 LYS A O 1
ATOM 1561 N N . ILE A 1 199 ? 26.957 5.262 -12.596 1.00 37.84 199 ILE A N 1
ATOM 1562 C CA . ILE A 1 199 ? 27.738 6.291 -13.324 1.00 37.84 199 ILE A CA 1
ATOM 1563 C C . ILE A 1 199 ? 29.262 6.127 -13.143 1.00 37.84 199 ILE A C 1
ATOM 1565 O O . ILE A 1 199 ? 30.031 6.695 -13.909 1.00 37.84 199 ILE A O 1
ATOM 1569 N N . CYS A 1 200 ? 29.706 5.337 -12.162 1.00 34.31 200 CYS A N 1
ATOM 1570 C CA . CYS A 1 200 ? 31.127 5.100 -11.872 1.00 34.31 200 CYS A CA 1
ATOM 1571 C C . CYS A 1 200 ? 31.683 3.771 -12.428 1.00 34.31 200 CYS A C 1
ATOM 1573 O O . CYS A 1 200 ? 32.690 3.288 -11.910 1.00 34.31 200 CYS A O 1
ATOM 1575 N N . ILE A 1 201 ? 31.048 3.167 -13.438 1.00 34.56 201 ILE A N 1
ATOM 1576 C CA . ILE A 1 201 ? 31.593 2.012 -14.178 1.00 34.56 201 ILE A CA 1
ATOM 1577 C C . ILE A 1 201 ? 31.744 2.402 -15.642 1.00 34.56 201 ILE A C 1
ATOM 1579 O O . ILE A 1 201 ? 30.751 2.926 -16.192 1.00 34.56 201 ILE A O 1
#

Sequence (201 aa):
MEHLRKCVCFPIPGCFGYPLSIFFIVINEFCERFSYYGMRAVLVLYFKYFLSWDDNLATAIYHTFVALCYLTPILGALVADSWLGKFKTIVYLSIVYTIGQTVLSVGSINDMLDQNKDGVPDDPKIPIALSMVGLVLIALGTGGIKPCVAAFGGDQFEDHQEKQRTRFFSIFYLSINAGSLISTIVTPILRGNIYCKKICI

Organism: Salvator merianae (NCBI:txid96440)

pLDDT: mean 82.5, std 18.37, range [34.31, 97.5]

Secondary structure (DSSP, 8-state):
--------------STTS-HHHHHHHHHHHHHHHHHHHHHHHHHHHHHHTS---HHHHHHHHHHHHHHHHHHHHHHHHHIIIII-HHHHHHHHHHHHHHHHHHHHHHT-GGGT-SS-SSS-S-THHHHHHHHHHHHHHHHHHHHHHHHHHHHHHTTS-GGGHHHHHHHHHHHHHHHHHHHHHHHHHHHHHHHHHHHHHH--